Protein AF-A0A9X8GSV7-F1 (afdb_monomer)

Mean predicted aligned error: 12.45 Å

Secondary structure (DSSP, 8-state):
---PPP-------------------B---SEEEETTEEEEES-SSPEEPTTS-EEEEEEPPTT--TT-S--EEEEEEEESSPPPHHHHHHHHHHHHHHSTTS----EEEEETTEEEEEEEEEEETTTTEEEEEEEEEE--GGGTEEEEEEEEEEEE--S---GGGHHHHHHHHHHHHHHHHHHHHH------B-

pLDDT: mean 70.48, std 15.67, range [37.38, 90.94]

Sequence (194 aa):
MSSWRAAAFVLTVPLLVSAGHAASRFEPPPTLELAKVDYQLATPQPQKLEDGRLSWVYKIDEGNENGAWTTALTLFLRPGPASDANAELKAVSARFKGERGRKQHFAGRAAQGHAYWYHLVDIRRNEQFAQAFAHKSFHEPACGGVLTYQFSVLYPMKWTPKEQQVAGLLDAVTMENERALAALERDRWQPDCR

Foldseek 3Di:
DDDDDDDDPPPPDPPPPPPPPPQFAFQDDQWDDFPNAIWGWPDRAFDQDPLRKTKTKTAHPPPRCVVPQAGIKMKIWDADAFDWQVVVCVVVVVVVVPPPDDPWPKDWDDDPRKIWIKIWDDDPLVVQWTWIKIWIWDRDVLNNGIMITIGIGTHRNPDRDDPVCVVVVVVVVVVVSVVVRVRVVVDPDDTDID

Radius of gyration: 24.12 Å; Cα contacts (8 Å, |Δi|>4): 328; chains: 1; bounding box: 85×32×87 Å

Structure (mmCIF, N/CA/C/O backbone):
data_AF-A0A9X8GSV7-F1
#
_entry.id   AF-A0A9X8GSV7-F1
#
loop_
_atom_site.group_PDB
_atom_site.id
_atom_site.type_symbol
_atom_site.label_atom_id
_atom_site.label_alt_id
_atom_site.label_comp_id
_atom_site.label_asym_id
_atom_site.label_entity_id
_atom_site.label_seq_id
_atom_site.pdbx_PDB_ins_code
_atom_site.Cartn_x
_atom_site.Cartn_y
_atom_site.Cartn_z
_atom_site.occupancy
_atom_site.B_iso_or_equiv
_atom_site.auth_seq_id
_atom_site.auth_comp_id
_atom_site.auth_asym_id
_atom_site.auth_atom_id
_atom_site.pdbx_PDB_model_num
ATOM 1 N N . MET A 1 1 ? 61.690 -1.353 -57.619 1.00 40.22 1 MET A N 1
ATOM 2 C CA . MET A 1 1 ? 61.898 -1.455 -56.153 1.00 40.22 1 MET A CA 1
ATOM 3 C C . MET A 1 1 ? 61.546 -0.095 -55.558 1.00 40.22 1 MET A C 1
ATOM 5 O O . MET A 1 1 ? 62.059 0.874 -56.080 1.00 40.22 1 MET A O 1
ATOM 9 N N . SER A 1 2 ? 60.704 0.138 -54.557 1.00 41.50 2 SER A N 1
ATOM 10 C CA . SER A 1 2 ? 59.628 -0.589 -53.880 1.00 41.50 2 SER A CA 1
ATOM 11 C C . SER A 1 2 ? 58.735 0.520 -53.297 1.00 41.50 2 SER A C 1
ATOM 13 O O . SER A 1 2 ? 59.222 1.363 -52.549 1.00 41.50 2 SER A O 1
ATOM 15 N N . SER A 1 3 ? 57.465 0.572 -53.687 1.00 41.47 3 SER A N 1
ATOM 16 C CA . SER A 1 3 ? 56.477 1.540 -53.204 1.00 41.47 3 SER A CA 1
ATOM 17 C C . SER A 1 3 ? 55.928 1.095 -51.847 1.00 41.47 3 SER A C 1
ATOM 19 O O . SER A 1 3 ? 55.258 0.065 -51.766 1.00 41.47 3 SER A O 1
ATOM 21 N N . TRP A 1 4 ? 56.196 1.857 -50.788 1.00 43.78 4 TRP A N 1
ATOM 22 C CA . TRP A 1 4 ? 55.616 1.624 -49.465 1.00 43.78 4 TRP A CA 1
ATOM 23 C C . TRP A 1 4 ? 54.146 2.061 -49.458 1.00 43.78 4 TRP A C 1
ATOM 25 O O . TRP A 1 4 ? 53.834 3.228 -49.684 1.00 43.78 4 TRP A O 1
ATOM 35 N N . ARG A 1 5 ? 53.233 1.112 -49.226 1.00 51.03 5 ARG A N 1
ATOM 36 C CA . ARG A 1 5 ? 51.806 1.379 -49.011 1.00 51.03 5 ARG A CA 1
ATOM 37 C C . ARG A 1 5 ? 51.543 1.563 -47.519 1.00 51.03 5 ARG A C 1
ATOM 39 O O . ARG A 1 5 ? 51.868 0.688 -46.723 1.00 51.03 5 ARG A O 1
ATOM 46 N N . ALA A 1 6 ? 50.928 2.689 -47.173 1.00 49.66 6 ALA A N 1
ATOM 47 C CA . ALA A 1 6 ? 50.361 2.946 -45.858 1.00 49.66 6 ALA A CA 1
ATOM 48 C C . ALA A 1 6 ? 49.159 2.018 -45.617 1.00 49.66 6 ALA A C 1
ATOM 50 O O . ALA A 1 6 ? 48.224 1.985 -46.417 1.00 49.66 6 ALA A O 1
ATOM 51 N N . ALA A 1 7 ? 49.185 1.266 -44.518 1.00 50.34 7 ALA A N 1
ATOM 52 C CA . ALA A 1 7 ? 48.030 0.524 -44.033 1.00 50.34 7 ALA A CA 1
ATOM 53 C C . ALA A 1 7 ? 47.178 1.461 -43.165 1.00 50.34 7 ALA A C 1
ATOM 55 O O . ALA A 1 7 ? 47.553 1.799 -42.044 1.00 50.34 7 ALA A O 1
ATOM 56 N N . ALA A 1 8 ? 46.042 1.907 -43.701 1.00 50.38 8 ALA A N 1
ATOM 57 C CA . ALA A 1 8 ? 45.014 2.582 -42.924 1.00 50.38 8 ALA A CA 1
ATOM 58 C C . ALA A 1 8 ? 44.269 1.532 -42.087 1.00 50.38 8 ALA A C 1
ATOM 60 O O . ALA A 1 8 ? 43.498 0.733 -42.617 1.00 50.38 8 ALA A O 1
ATOM 61 N N . PHE A 1 9 ? 44.520 1.519 -40.780 1.00 46.84 9 PHE A N 1
ATOM 62 C CA . PHE A 1 9 ? 43.704 0.774 -39.827 1.00 46.84 9 PHE A CA 1
ATOM 63 C C . PHE A 1 9 ? 42.371 1.505 -39.656 1.00 46.84 9 PHE A C 1
ATOM 65 O O . PHE A 1 9 ? 42.291 2.531 -38.983 1.00 46.84 9 PHE A O 1
ATOM 72 N N . VAL A 1 10 ? 41.316 0.982 -40.279 1.00 50.91 10 VAL A N 1
ATOM 73 C CA . VAL A 1 10 ? 39.943 1.403 -39.992 1.00 50.91 10 VAL A CA 1
ATOM 74 C C . VAL A 1 10 ? 39.538 0.748 -38.674 1.00 50.91 10 VAL A C 1
ATOM 76 O O . VAL A 1 10 ? 39.162 -0.421 -38.631 1.00 50.91 10 VAL A O 1
ATOM 79 N N . LEU A 1 11 ? 39.659 1.503 -37.582 1.00 47.56 11 LEU A N 1
ATOM 80 C CA . LEU A 1 11 ? 39.046 1.181 -36.296 1.00 47.56 11 LEU A CA 1
ATOM 81 C C . LEU A 1 11 ? 37.526 1.289 -36.453 1.00 47.56 11 LEU A C 1
ATOM 83 O O . LEU A 1 11 ? 36.941 2.363 -36.330 1.00 47.56 11 LEU A O 1
ATOM 87 N N . THR A 1 12 ? 36.875 0.167 -36.746 1.00 49.91 12 THR A N 1
ATOM 88 C CA . THR A 1 12 ? 35.428 0.031 -36.591 1.00 49.91 12 THR A CA 1
ATOM 89 C C . THR A 1 12 ? 35.115 0.049 -35.100 1.00 49.91 12 THR A C 1
ATOM 91 O O . THR A 1 12 ? 35.217 -0.971 -34.421 1.00 49.91 12 THR A O 1
ATOM 94 N N . VAL A 1 13 ? 34.781 1.228 -34.577 1.00 48.78 13 VAL A N 1
ATOM 95 C CA . VAL A 1 13 ? 34.191 1.377 -33.246 1.00 48.78 13 VAL A CA 1
ATOM 96 C C . VAL A 1 13 ? 32.827 0.684 -33.288 1.00 48.78 13 VAL A C 1
ATOM 98 O O . VAL A 1 13 ? 31.977 1.107 -34.077 1.00 48.78 13 VAL A O 1
ATOM 101 N N . PRO A 1 14 ? 32.583 -0.380 -32.501 1.00 46.41 14 PRO A N 1
ATOM 102 C CA . PRO A 1 14 ? 31.238 -0.902 -32.371 1.00 46.41 14 PRO A CA 1
ATOM 103 C C . PRO A 1 14 ? 30.412 0.194 -31.702 1.00 46.41 14 PRO A C 1
ATOM 105 O O . PRO A 1 14 ? 30.655 0.564 -30.553 1.00 46.41 14 PRO A O 1
ATOM 108 N N . LEU A 1 15 ? 29.464 0.753 -32.453 1.00 42.94 15 LEU A N 1
ATOM 109 C CA . LEU A 1 15 ? 28.377 1.538 -31.893 1.00 42.94 15 LEU A CA 1
ATOM 110 C C . LEU A 1 15 ? 27.680 0.630 -30.882 1.00 42.94 15 LEU A C 1
ATOM 112 O O . LEU A 1 15 ? 26.941 -0.280 -31.254 1.00 42.94 15 LEU A O 1
ATOM 116 N N . LEU A 1 16 ? 27.973 0.854 -29.601 1.00 45.03 16 LEU A N 1
ATOM 117 C CA . LEU A 1 16 ? 27.128 0.428 -28.500 1.00 45.03 16 LEU A CA 1
ATOM 118 C C . LEU A 1 16 ? 25.752 1.014 -28.800 1.00 45.03 16 LEU A C 1
ATOM 120 O O . LEU A 1 16 ? 25.503 2.199 -28.591 1.00 45.03 16 LEU A O 1
ATOM 124 N N . VAL A 1 17 ? 24.889 0.183 -29.383 1.00 42.75 17 VAL A N 1
ATOM 125 C CA . VAL A 1 17 ? 23.460 0.433 -29.452 1.00 42.75 17 VAL A CA 1
ATOM 126 C C . VAL A 1 17 ? 23.042 0.608 -28.005 1.00 42.75 17 VAL A C 1
ATOM 128 O O . VAL A 1 17 ? 22.976 -0.359 -27.247 1.00 42.75 17 VAL A O 1
ATOM 131 N N . SER A 1 18 ? 22.837 1.862 -27.606 1.00 41.84 18 SER A N 1
ATOM 132 C CA . SER A 1 18 ? 22.079 2.197 -26.416 1.00 41.84 18 SER A CA 1
ATOM 133 C C . SER A 1 18 ? 20.738 1.504 -26.579 1.00 41.84 18 SER A C 1
ATOM 135 O O . SER A 1 18 ? 19.855 1.999 -27.278 1.00 41.84 18 SER A O 1
ATOM 137 N N . ALA A 1 19 ? 20.611 0.320 -25.982 1.00 41.91 19 ALA A N 1
ATOM 138 C CA . ALA A 1 19 ? 19.328 -0.261 -25.667 1.00 41.91 19 ALA A CA 1
ATOM 139 C C . ALA A 1 19 ? 18.659 0.764 -24.754 1.00 41.91 19 ALA A C 1
ATOM 141 O O . ALA A 1 19 ? 18.924 0.826 -23.550 1.00 41.91 19 ALA A O 1
ATOM 142 N N . GLY A 1 20 ? 17.887 1.660 -25.371 1.00 37.38 20 GLY A N 1
ATOM 143 C CA . GLY A 1 20 ? 16.978 2.529 -24.663 1.00 37.38 20 GLY A CA 1
ATOM 144 C C . GLY A 1 20 ? 16.175 1.610 -23.767 1.00 37.38 20 GLY A C 1
ATOM 145 O O . GLY A 1 20 ? 15.484 0.721 -24.260 1.00 37.38 20 GLY A O 1
ATOM 146 N N . HIS A 1 21 ? 16.347 1.767 -22.457 1.00 42.88 21 HIS A N 1
ATOM 147 C CA . HIS A 1 21 ? 15.411 1.201 -21.509 1.00 42.88 21 HIS A CA 1
ATOM 148 C C . HIS A 1 21 ? 14.072 1.807 -21.908 1.00 42.88 21 HIS A C 1
ATOM 150 O O . HIS A 1 21 ? 13.842 2.993 -21.665 1.00 42.88 21 HIS A O 1
ATOM 156 N N . ALA A 1 22 ? 13.239 1.037 -22.613 1.00 43.31 22 ALA A N 1
ATOM 157 C CA . ALA A 1 22 ? 11.829 1.346 -22.719 1.00 43.31 22 ALA A CA 1
ATOM 158 C C . ALA A 1 22 ? 11.384 1.532 -21.271 1.00 43.31 22 ALA A C 1
ATOM 160 O O . ALA A 1 22 ? 11.499 0.608 -20.465 1.00 43.31 22 ALA A O 1
ATOM 161 N N . ALA A 1 23 ? 11.091 2.777 -20.901 1.00 51.94 23 ALA A N 1
ATOM 162 C CA . ALA A 1 23 ? 10.795 3.108 -19.525 1.00 51.94 23 ALA A CA 1
ATOM 163 C C . ALA A 1 23 ? 9.543 2.319 -19.147 1.00 51.94 23 ALA A C 1
ATOM 165 O O . ALA A 1 23 ? 8.466 2.642 -19.642 1.00 51.94 23 ALA A O 1
ATOM 166 N N . SER A 1 24 ? 9.728 1.280 -18.325 1.00 58.28 24 SER A N 1
ATOM 167 C CA . SER A 1 24 ? 8.673 0.555 -17.624 1.00 58.28 24 SER A CA 1
ATOM 168 C C . SER A 1 24 ? 7.617 1.552 -17.151 1.00 58.28 24 SER A C 1
ATOM 170 O O . SER A 1 24 ? 7.928 2.325 -16.240 1.00 58.28 24 SER A O 1
ATOM 172 N N . ARG A 1 25 ? 6.443 1.654 -17.788 1.00 72.06 25 ARG A N 1
ATOM 173 C CA . ARG A 1 25 ? 5.409 2.605 -17.385 1.00 72.06 25 ARG A CA 1
ATOM 174 C C . ARG A 1 25 ? 4.274 1.823 -16.753 1.00 72.06 25 ARG A C 1
ATOM 176 O O . ARG A 1 25 ? 3.382 1.332 -17.429 1.00 72.06 25 ARG A O 1
ATOM 183 N N . PHE A 1 26 ? 4.320 1.713 -15.430 1.00 80.62 26 PHE A N 1
ATOM 184 C CA . PHE A 1 26 ? 3.150 1.285 -14.678 1.00 80.62 26 PHE A CA 1
ATOM 185 C C . PHE A 1 26 ? 2.002 2.275 -14.921 1.00 80.62 26 PHE A C 1
ATOM 187 O O . PHE A 1 26 ? 2.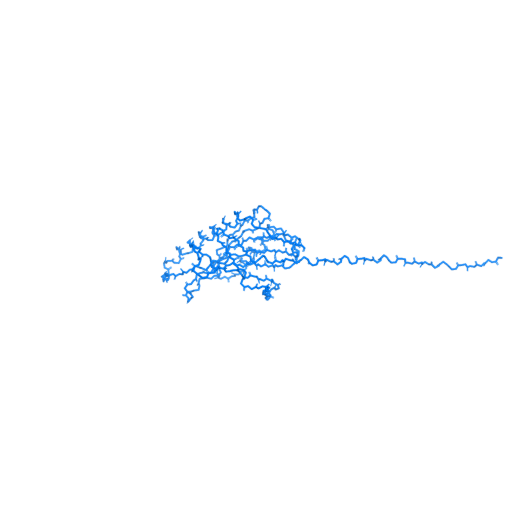157 3.480 -14.686 1.00 80.62 26 PHE A O 1
ATOM 194 N N . GLU A 1 27 ? 0.861 1.758 -15.368 1.00 82.56 27 GLU A N 1
ATOM 195 C CA . GLU A 1 27 ? -0.388 2.504 -15.487 1.00 82.56 27 GLU A CA 1
ATOM 196 C C . GLU A 1 27 ? -1.373 2.009 -14.413 1.00 82.56 27 GLU A C 1
ATOM 198 O O . GLU A 1 27 ? -1.638 0.808 -14.328 1.00 82.56 27 GLU A O 1
ATOM 203 N N . PRO A 1 28 ? -1.909 2.900 -13.557 1.00 84.31 28 PRO A N 1
ATOM 204 C CA . PRO A 1 28 ? -2.882 2.506 -12.545 1.00 84.31 28 PRO A CA 1
ATOM 205 C C . PRO A 1 28 ? -4.188 2.036 -13.211 1.00 84.31 28 PRO A C 1
ATOM 207 O O . PRO A 1 28 ? -4.689 2.720 -14.109 1.00 84.31 28 PRO A O 1
ATOM 210 N N . PRO A 1 29 ? -4.794 0.920 -12.772 1.00 87.56 29 PRO A N 1
ATOM 211 C CA . PRO A 1 29 ? -6.131 0.566 -13.231 1.00 87.56 29 PRO A CA 1
ATOM 212 C C . PRO A 1 29 ? -7.159 1.620 -12.771 1.00 87.56 29 PRO A C 1
ATOM 214 O O . PRO A 1 29 ? -6.954 2.295 -11.764 1.00 87.56 29 PRO A O 1
ATOM 217 N N . PRO A 1 30 ? -8.300 1.775 -13.465 1.00 89.12 30 PRO A N 1
ATOM 218 C CA . PRO A 1 30 ? -9.333 2.736 -13.065 1.00 89.12 30 PRO A CA 1
ATOM 219 C C . PRO A 1 30 ? -10.032 2.348 -11.754 1.00 89.12 30 PRO A C 1
ATOM 221 O O . PRO A 1 30 ? -10.607 3.202 -11.079 1.00 89.12 30 PRO A O 1
ATOM 224 N N . THR A 1 31 ? -9.992 1.063 -11.401 1.00 88.75 31 THR A N 1
ATOM 225 C CA . THR A 1 31 ? -10.607 0.506 -10.196 1.00 88.75 31 THR A CA 1
ATOM 226 C C . THR A 1 31 ? -9.697 -0.533 -9.554 1.00 88.75 31 THR A C 1
ATOM 228 O O . THR A 1 31 ? -8.868 -1.152 -10.226 1.00 88.75 31 THR A O 1
ATOM 231 N N . LEU A 1 32 ? -9.856 -0.716 -8.247 1.00 85.88 32 LEU A N 1
ATOM 232 C CA . LEU A 1 32 ? -9.230 -1.777 -7.468 1.00 85.88 32 LEU A CA 1
ATOM 233 C C . LEU A 1 32 ? -10.280 -2.418 -6.569 1.00 85.88 32 LEU A C 1
ATOM 235 O O . LEU A 1 32 ? -11.020 -1.704 -5.900 1.00 85.88 32 LEU A O 1
ATOM 239 N N . GLU A 1 33 ? -10.300 -3.74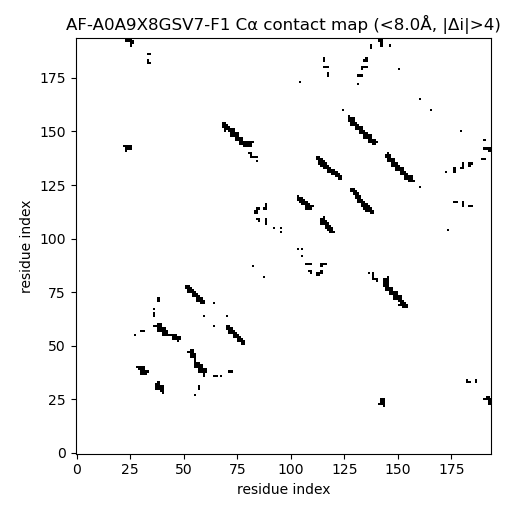5 -6.501 1.00 83.38 33 GLU A N 1
ATOM 240 C CA . GLU A 1 33 ? -11.125 -4.471 -5.536 1.00 83.38 33 GLU A CA 1
ATOM 241 C C . GLU A 1 33 ? -10.259 -4.865 -4.330 1.00 83.38 33 GLU A C 1
ATOM 243 O O . GLU A 1 33 ? -9.179 -5.437 -4.488 1.00 83.38 33 GLU A O 1
ATOM 248 N N . LEU A 1 34 ? -10.734 -4.606 -3.111 1.00 76.44 34 LEU A N 1
ATOM 249 C CA . LEU A 1 34 ? -10.207 -5.242 -1.905 1.00 76.44 34 LEU A CA 1
ATOM 250 C C . LEU A 1 34 ? -11.359 -5.734 -1.043 1.00 76.44 34 LEU A C 1
ATOM 252 O O . LEU A 1 34 ? -12.251 -4.972 -0.685 1.00 76.44 34 LEU A O 1
ATOM 256 N N . ALA A 1 35 ? -11.280 -6.997 -0.618 1.00 73.56 35 ALA A N 1
ATOM 257 C CA . ALA A 1 35 ? -12.244 -7.589 0.305 1.00 73.56 35 ALA A CA 1
ATOM 258 C C . ALA A 1 35 ? -13.702 -7.435 -0.179 1.00 73.56 35 ALA A C 1
ATOM 260 O O . ALA A 1 35 ? -14.601 -7.255 0.641 1.00 73.56 35 ALA A O 1
ATOM 261 N N . LYS A 1 36 ? -13.921 -7.568 -1.499 1.00 78.19 36 LYS A N 1
ATOM 262 C CA . LYS A 1 36 ? -15.215 -7.400 -2.186 1.00 78.19 36 LYS A CA 1
ATOM 263 C C . LYS A 1 36 ? -15.769 -5.970 -2.177 1.00 78.19 36 LYS A C 1
ATOM 265 O O . LYS A 1 36 ? -16.979 -5.783 -2.281 1.00 78.19 36 LYS A O 1
ATOM 270 N N . VAL A 1 37 ? -14.898 -4.980 -2.007 1.00 78.56 37 VAL A N 1
ATOM 271 C CA . VAL A 1 37 ? -15.230 -3.557 -2.099 1.00 78.56 37 VAL A CA 1
ATOM 272 C C . VAL A 1 37 ? -14.433 -2.954 -3.245 1.00 78.56 37 VAL A C 1
ATOM 274 O O . VAL A 1 37 ? -13.209 -3.094 -3.272 1.00 78.56 37 VAL A O 1
ATOM 277 N N . ASP A 1 38 ? -15.129 -2.274 -4.152 1.00 85.06 38 ASP A N 1
ATOM 278 C CA . ASP A 1 38 ? -14.529 -1.595 -5.296 1.00 85.06 38 ASP A CA 1
ATOM 279 C C . ASP A 1 38 ? -14.163 -0.152 -4.942 1.00 85.06 38 ASP A C 1
ATOM 281 O O . ASP A 1 38 ? -14.980 0.621 -4.437 1.00 85.06 38 ASP A O 1
ATOM 285 N N . TYR A 1 39 ? -12.925 0.219 -5.242 1.00 84.31 39 TYR A N 1
ATOM 286 C CA . TYR A 1 39 ? -12.387 1.558 -5.062 1.00 84.31 39 TYR A CA 1
ATOM 287 C C . TYR A 1 39 ? -12.089 2.162 -6.429 1.00 84.31 39 TYR A C 1
ATOM 289 O O . TYR A 1 39 ? -11.447 1.533 -7.271 1.00 84.31 39 TYR A O 1
ATOM 297 N N . GLN A 1 40 ? -12.513 3.403 -6.639 1.00 89.06 40 GLN A N 1
ATOM 298 C CA . GLN A 1 40 ? -12.320 4.137 -7.884 1.00 89.06 40 GLN A CA 1
ATOM 299 C C . GLN A 1 40 ? -11.123 5.073 -7.781 1.00 89.06 40 GLN A C 1
ATOM 301 O O . GLN A 1 40 ? -10.910 5.715 -6.749 1.00 89.06 40 GLN A O 1
ATOM 306 N N . LEU A 1 41 ? -10.345 5.169 -8.858 1.00 89.19 41 LEU A N 1
ATOM 307 C CA . LEU A 1 41 ? -9.204 6.073 -8.936 1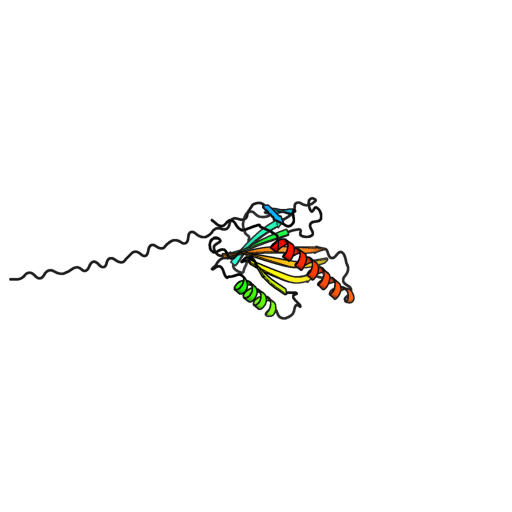.00 89.19 41 LEU A CA 1
ATOM 308 C C . LEU A 1 41 ? -9.672 7.533 -8.814 1.00 89.19 41 LEU A C 1
ATOM 310 O O . LEU A 1 41 ? -10.357 8.056 -9.689 1.00 89.19 41 LEU A O 1
ATOM 314 N N . ALA A 1 42 ? -9.261 8.214 -7.745 1.00 83.56 42 ALA A N 1
ATOM 315 C CA . ALA A 1 42 ? -9.672 9.587 -7.462 1.00 83.56 42 ALA A CA 1
ATOM 316 C C . ALA A 1 42 ? -8.916 10.622 -8.312 1.00 83.56 42 ALA A C 1
ATOM 318 O O . ALA A 1 42 ? -9.426 11.714 -8.556 1.00 83.56 42 ALA A O 1
ATOM 319 N N . THR A 1 43 ? -7.690 10.304 -8.745 1.00 72.50 43 THR A N 1
ATOM 320 C CA . THR A 1 43 ? -6.851 11.207 -9.548 1.00 72.50 43 THR A CA 1
ATOM 321 C C . THR A 1 43 ? -6.196 10.467 -10.718 1.00 72.50 43 THR A C 1
ATOM 323 O O . THR A 1 43 ? -5.441 9.523 -10.479 1.00 72.50 43 THR A O 1
ATOM 326 N N . PRO A 1 44 ? -6.396 10.908 -11.974 1.00 74.44 44 PRO A N 1
ATOM 327 C CA . PRO A 1 44 ? -5.865 10.212 -13.151 1.00 74.44 44 PRO A CA 1
ATOM 328 C C . PRO A 1 44 ? -4.343 10.343 -13.306 1.00 74.44 44 PRO A C 1
ATOM 330 O O . PRO A 1 44 ? -3.712 9.508 -13.947 1.00 74.44 44 PRO A O 1
ATOM 333 N N . GLN A 1 45 ? -3.735 11.383 -12.727 1.00 84.06 45 GLN A N 1
ATOM 334 C CA . GLN A 1 45 ? -2.284 11.577 -12.737 1.00 84.06 45 GLN A CA 1
ATOM 335 C C . GLN A 1 45 ? -1.688 11.247 -11.364 1.00 84.06 45 GLN A C 1
ATOM 337 O O . GLN A 1 45 ? -2.311 11.571 -10.349 1.00 84.06 45 GLN A O 1
ATOM 342 N N . PRO A 1 46 ? -0.486 10.643 -11.307 1.00 86.75 46 PRO A N 1
ATOM 343 C CA . PRO A 1 46 ? 0.196 10.435 -10.040 1.00 86.75 46 PRO A CA 1
ATOM 344 C C . PRO A 1 46 ? 0.579 11.763 -9.398 1.00 86.75 46 PRO A C 1
ATOM 346 O O . PRO A 1 46 ? 1.120 12.655 -10.054 1.00 86.75 46 PRO A O 1
ATOM 349 N N . GLN A 1 47 ? 0.429 11.844 -8.082 1.00 86.06 47 GLN A N 1
ATOM 350 C CA . GLN A 1 47 ? 1.131 12.846 -7.296 1.00 86.06 47 GLN A CA 1
ATOM 351 C C . GLN A 1 47 ? 2.591 12.410 -7.129 1.00 86.06 47 GLN A C 1
ATOM 353 O O . GLN A 1 47 ? 2.870 11.282 -6.727 1.00 86.06 47 GLN A O 1
ATOM 358 N N . LYS A 1 48 ? 3.535 13.306 -7.425 1.00 87.38 48 LYS A N 1
ATOM 359 C CA . LYS A 1 48 ? 4.955 13.087 -7.138 1.00 87.38 48 LYS A CA 1
ATOM 360 C C . LYS A 1 48 ? 5.269 13.569 -5.723 1.00 87.38 48 LYS A C 1
ATOM 362 O O . LYS A 1 48 ? 5.005 14.724 -5.397 1.00 87.38 48 LYS A O 1
ATOM 367 N N . LEU A 1 49 ? 5.823 12.690 -4.898 1.00 84.00 49 LEU A N 1
ATOM 368 C CA . LEU A 1 49 ? 6.246 12.998 -3.533 1.00 84.00 49 LEU A CA 1
ATOM 369 C C . LEU A 1 49 ? 7.671 13.564 -3.510 1.00 84.00 49 LEU A C 1
ATOM 371 O O . LEU A 1 49 ? 8.435 13.409 -4.466 1.00 84.00 49 LEU A O 1
ATOM 375 N N . GLU A 1 50 ? 8.046 14.183 -2.390 1.00 80.81 50 GLU A N 1
ATOM 376 C CA . GLU A 1 50 ? 9.384 14.759 -2.180 1.00 80.81 50 GLU A CA 1
ATOM 377 C C . GLU A 1 50 ? 10.507 13.717 -2.291 1.00 80.81 50 GLU A C 1
ATOM 379 O O . GLU A 1 50 ? 11.590 14.018 -2.785 1.00 80.81 50 GLU A O 1
ATOM 384 N N . ASP A 1 51 ? 10.229 12.470 -1.903 1.00 78.38 51 ASP A N 1
ATOM 385 C CA . ASP A 1 51 ? 11.163 11.344 -2.005 1.00 78.38 51 ASP A CA 1
ATOM 386 C C . ASP A 1 51 ? 11.213 10.704 -3.407 1.00 78.38 51 ASP A C 1
ATOM 388 O O . ASP A 1 51 ? 11.829 9.656 -3.599 1.00 78.38 51 ASP A O 1
ATOM 392 N N . GLY A 1 52 ? 10.566 11.326 -4.397 1.00 82.62 52 GLY A N 1
ATOM 393 C CA . GLY A 1 52 ? 10.559 10.889 -5.790 1.00 82.62 52 GLY A CA 1
ATOM 394 C C . GLY A 1 52 ? 9.578 9.760 -6.106 1.00 82.62 52 GLY A C 1
ATOM 395 O O . GLY A 1 52 ? 9.461 9.393 -7.277 1.00 82.62 52 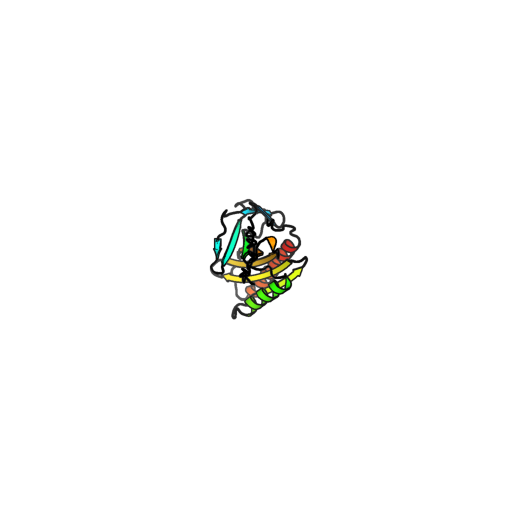GLY A O 1
ATOM 396 N N . ARG A 1 53 ? 8.850 9.229 -5.114 1.00 85.81 53 ARG A N 1
ATOM 397 C CA . ARG A 1 53 ? 7.777 8.256 -5.358 1.00 85.81 53 ARG A CA 1
ATOM 398 C C . ARG A 1 53 ? 6.599 8.897 -6.084 1.00 85.81 53 ARG A C 1
ATOM 400 O O . ARG A 1 53 ? 6.323 10.087 -5.932 1.00 85.81 53 ARG A O 1
ATOM 407 N N . LEU A 1 54 ? 5.884 8.078 -6.841 1.00 87.06 54 LEU A N 1
ATOM 408 C CA . LEU A 1 54 ? 4.587 8.421 -7.419 1.00 87.06 54 LEU A CA 1
ATOM 409 C C . LEU A 1 54 ? 3.481 7.816 -6.557 1.00 87.06 54 LEU A C 1
ATOM 411 O O . LEU A 1 54 ? 3.656 6.703 -6.063 1.00 87.06 54 LEU A O 1
ATOM 415 N N . SER A 1 55 ? 2.364 8.519 -6.382 1.00 86.12 55 SER A N 1
ATOM 416 C CA . SER A 1 55 ? 1.211 8.023 -5.629 1.00 86.12 55 SER A CA 1
ATOM 417 C C . SER A 1 55 ? -0.118 8.245 -6.345 1.00 86.12 55 SER A C 1
ATOM 419 O O . SER A 1 55 ? -0.363 9.332 -6.869 1.00 86.12 55 SER A O 1
ATOM 421 N N . TRP A 1 56 ? -0.998 7.245 -6.283 1.00 86.94 56 TRP A N 1
ATOM 422 C CA . TRP A 1 56 ? -2.376 7.283 -6.782 1.00 86.94 56 TRP A CA 1
ATOM 423 C C . TRP A 1 56 ? -3.343 6.927 -5.664 1.00 86.94 56 TRP A C 1
ATOM 425 O O . TRP A 1 56 ? -3.141 5.916 -4.997 1.00 86.94 56 TRP A O 1
ATOM 435 N N . VAL A 1 57 ? -4.389 7.728 -5.480 1.00 84.81 57 VAL A N 1
ATOM 436 C CA . VAL A 1 57 ? -5.401 7.515 -4.437 1.00 84.81 57 VAL A CA 1
ATOM 437 C C . VAL A 1 57 ? -6.668 6.945 -5.058 1.00 84.81 57 VAL A C 1
ATOM 439 O O . VAL A 1 57 ? -7.149 7.470 -6.059 1.00 84.81 57 VAL A O 1
ATOM 442 N N . TYR A 1 58 ? -7.231 5.920 -4.431 1.00 83.94 58 TYR A N 1
ATOM 443 C CA . TYR A 1 58 ? -8.520 5.328 -4.758 1.00 83.94 58 TYR A CA 1
ATOM 444 C C . TYR A 1 58 ? -9.478 5.517 -3.589 1.00 83.94 58 TYR A C 1
ATOM 446 O O . TYR A 1 58 ? -9.058 5.455 -2.433 1.00 83.94 58 TYR A O 1
ATOM 454 N N . LYS A 1 59 ? -10.757 5.747 -3.873 1.00 81.19 59 LYS A N 1
ATOM 455 C CA . LYS A 1 59 ? -11.801 5.977 -2.867 1.00 81.19 59 LYS A CA 1
ATOM 456 C C . LYS A 1 59 ? -13.047 5.163 -3.188 1.00 81.19 59 LYS A C 1
ATOM 458 O O . LYS A 1 59 ? -13.281 4.827 -4.344 1.00 81.19 59 LYS A O 1
ATOM 463 N N . ILE A 1 60 ? -13.828 4.865 -2.160 1.00 78.38 60 ILE A N 1
ATOM 464 C CA . ILE A 1 60 ? -15.197 4.366 -2.326 1.00 78.38 60 ILE A CA 1
ATOM 465 C C . ILE A 1 60 ? -16.106 5.582 -2.531 1.00 78.38 60 ILE A C 1
ATOM 467 O O . ILE A 1 60 ? -15.856 6.635 -1.937 1.00 78.38 60 ILE A O 1
ATOM 471 N N . ASP A 1 61 ? -17.142 5.443 -3.354 1.00 70.69 61 ASP A N 1
ATOM 472 C CA . ASP A 1 61 ? -18.196 6.453 -3.455 1.00 70.69 61 ASP A CA 1
ATOM 473 C C . ASP A 1 61 ? -18.916 6.611 -2.105 1.00 70.69 61 ASP A C 1
ATOM 475 O O . ASP A 1 61 ? -19.257 5.619 -1.453 1.00 70.69 61 ASP A O 1
ATOM 479 N N . GLU A 1 62 ? -19.162 7.856 -1.691 1.00 65.38 62 GLU A N 1
ATOM 480 C CA . GLU A 1 62 ? -19.890 8.147 -0.450 1.00 65.38 62 GLU A CA 1
ATOM 481 C C . GLU A 1 62 ? -21.277 7.479 -0.468 1.00 65.38 62 GLU A C 1
ATOM 483 O O . GLU A 1 62 ? -22.039 7.617 -1.428 1.00 65.38 62 GLU A O 1
ATOM 488 N N . GLY A 1 63 ? -21.613 6.745 0.596 1.00 61.78 63 GLY A N 1
ATOM 489 C CA . GLY A 1 63 ? -22.871 6.000 0.730 1.00 61.78 63 GLY A CA 1
ATOM 490 C C . GLY A 1 63 ? -22.839 4.555 0.215 1.00 61.78 63 GLY A C 1
ATOM 491 O O . GLY A 1 63 ? -23.779 3.805 0.483 1.00 61.78 63 GLY A O 1
ATOM 492 N N . ASN A 1 64 ? -21.769 4.140 -0.471 1.00 63.59 64 ASN A N 1
ATOM 493 C CA . ASN A 1 64 ? -21.554 2.758 -0.921 1.00 63.59 64 ASN A CA 1
ATOM 494 C C . ASN A 1 64 ? -20.548 2.004 -0.044 1.00 63.59 64 ASN A C 1
ATOM 496 O O . ASN A 1 64 ? -20.017 0.970 -0.453 1.00 63.59 64 ASN A O 1
ATOM 500 N N . GLU A 1 65 ? -20.279 2.485 1.174 1.00 62.84 65 GLU A N 1
ATOM 501 C CA . GLU A 1 65 ? -19.243 1.896 2.012 1.00 62.84 65 GLU A CA 1
ATOM 502 C C . GLU A 1 65 ? -19.561 0.434 2.353 1.00 62.84 65 GLU A C 1
ATOM 504 O O . GLU A 1 65 ? -18.631 -0.326 2.547 1.00 62.84 65 GLU A O 1
ATOM 509 N N . ASN A 1 66 ? -20.824 -0.023 2.370 1.00 62.28 66 ASN A N 1
ATOM 510 C CA . ASN A 1 66 ? -21.195 -1.445 2.547 1.00 62.28 66 ASN A CA 1
ATOM 511 C C . ASN A 1 66 ? -20.489 -2.152 3.733 1.00 62.28 66 ASN A C 1
ATOM 513 O O . ASN A 1 66 ? -20.221 -3.353 3.699 1.00 62.28 66 ASN A O 1
ATOM 517 N N . GLY A 1 67 ? -20.176 -1.413 4.804 1.00 56.72 67 GLY A N 1
ATOM 518 C CA . GLY A 1 67 ? -19.408 -1.930 5.946 1.00 56.72 67 GLY A CA 1
ATOM 519 C C . GLY A 1 67 ? -17.884 -1.927 5.756 1.00 56.72 67 GLY A C 1
ATOM 520 O O . GLY A 1 67 ? -17.164 -2.523 6.558 1.00 56.72 67 GLY A O 1
ATOM 521 N N . ALA A 1 68 ? -17.380 -1.250 4.725 1.00 57.50 68 ALA A N 1
ATOM 522 C CA . ALA A 1 68 ? -15.973 -0.976 4.506 1.00 57.50 68 ALA A CA 1
ATOM 523 C C . ALA A 1 68 ? -15.438 -0.113 5.644 1.00 57.50 68 ALA A C 1
ATOM 525 O O . ALA A 1 68 ? -15.903 0.983 5.947 1.00 57.50 68 ALA A O 1
ATOM 526 N N . TRP A 1 69 ? -14.417 -0.653 6.277 1.00 57.78 69 TRP A N 1
ATOM 527 C CA . TRP A 1 69 ? -13.671 -0.049 7.367 1.00 57.78 69 TRP A CA 1
ATOM 528 C C . TRP A 1 69 ? -12.504 0.810 6.850 1.00 57.78 69 TRP A C 1
ATOM 530 O O . TRP A 1 69 ? -11.858 1.514 7.618 1.00 57.78 69 TRP A O 1
ATOM 540 N N . THR A 1 70 ? -12.236 0.753 5.541 1.00 60.84 70 THR A N 1
ATOM 541 C CA . THR A 1 70 ? -11.214 1.523 4.828 1.00 60.84 70 THR A CA 1
ATOM 542 C C . THR A 1 70 ? -11.902 2.406 3.796 1.00 60.84 70 THR A C 1
ATOM 544 O O . THR A 1 70 ? -12.670 1.905 2.986 1.00 60.84 70 THR A O 1
ATOM 547 N N . THR A 1 71 ? -11.632 3.710 3.812 1.00 64.75 71 THR A N 1
ATOM 548 C CA . THR A 1 71 ? -12.274 4.673 2.897 1.00 64.75 71 THR A CA 1
ATOM 549 C C . THR A 1 71 ? -11.387 5.070 1.720 1.00 64.75 71 THR A C 1
ATOM 551 O O . THR A 1 71 ? -11.880 5.628 0.739 1.00 64.75 71 THR A O 1
ATOM 554 N N . ALA A 1 72 ? -10.083 4.780 1.792 1.00 73.19 72 ALA A N 1
ATOM 555 C CA . ALA A 1 72 ? -9.139 5.096 0.732 1.00 73.19 72 ALA A CA 1
ATOM 556 C C . ALA A 1 72 ? -7.985 4.092 0.643 1.00 73.19 72 ALA A C 1
ATOM 558 O O . ALA A 1 72 ? -7.452 3.640 1.660 1.00 73.19 72 ALA A O 1
ATOM 559 N N . LEU A 1 73 ? -7.568 3.804 -0.589 1.00 78.25 73 LEU A N 1
ATOM 560 C CA . LEU A 1 73 ? -6.381 3.016 -0.916 1.00 78.25 73 LEU A CA 1
ATOM 561 C C . LEU A 1 73 ? -5.373 3.890 -1.644 1.00 78.25 73 LEU A C 1
ATOM 563 O O . LEU A 1 73 ? -5.757 4.774 -2.405 1.00 78.25 73 LEU A O 1
ATOM 567 N N . THR A 1 74 ? -4.087 3.612 -1.471 1.00 82.88 74 THR A N 1
ATOM 568 C CA . THR A 1 74 ? -3.036 4.351 -2.164 1.00 82.88 74 THR A CA 1
ATOM 569 C C . THR A 1 74 ? -2.034 3.398 -2.802 1.00 82.88 74 THR A C 1
ATOM 571 O O . THR A 1 74 ? -1.383 2.604 -2.129 1.00 82.88 74 THR A O 1
ATOM 574 N N . LEU A 1 75 ? -1.843 3.503 -4.113 1.00 84.06 75 LEU A N 1
ATOM 575 C CA . LEU A 1 75 ? -0.715 2.864 -4.786 1.00 84.06 75 LEU A CA 1
ATOM 576 C C . LEU A 1 75 ? 0.482 3.802 -4.750 1.00 84.06 75 LEU A C 1
ATOM 578 O O . LEU A 1 75 ? 0.349 4.969 -5.107 1.00 84.06 75 LEU A O 1
ATOM 582 N N . PHE A 1 76 ? 1.647 3.288 -4.369 1.00 86.25 76 PHE A N 1
ATOM 583 C CA . PHE A 1 76 ? 2.923 3.979 -4.493 1.00 86.25 76 PHE A CA 1
ATOM 584 C C . PHE A 1 76 ? 3.817 3.249 -5.487 1.00 86.25 76 PHE A C 1
ATOM 586 O O . PHE A 1 76 ? 3.951 2.032 -5.424 1.00 86.25 76 PHE A O 1
ATOM 593 N N . LEU A 1 77 ? 4.509 3.987 -6.345 1.00 85.56 77 LEU A N 1
ATOM 594 C CA . LEU A 1 77 ? 5.613 3.462 -7.141 1.00 85.56 77 LEU A CA 1
ATOM 595 C C . LEU A 1 77 ? 6.902 4.138 -6.690 1.00 85.56 77 LEU A C 1
ATOM 597 O O . LEU A 1 77 ? 6.995 5.368 -6.704 1.00 85.56 77 LEU A O 1
ATOM 601 N N . ARG A 1 78 ? 7.898 3.339 -6.298 1.00 87.06 78 ARG A N 1
ATOM 602 C CA . ARG A 1 78 ? 9.277 3.788 -6.092 1.00 87.06 78 ARG A CA 1
ATOM 603 C C . ARG A 1 78 ? 10.093 3.412 -7.331 1.00 87.06 78 ARG A C 1
ATOM 605 O O . ARG A 1 78 ? 10.428 2.233 -7.473 1.00 87.06 78 ARG A O 1
ATOM 612 N N . PRO A 1 79 ? 10.418 4.378 -8.211 1.00 81.31 79 PRO A N 1
ATOM 613 C CA . PRO A 1 79 ? 11.237 4.106 -9.386 1.00 81.31 79 PRO A CA 1
ATOM 614 C C . PRO A 1 79 ? 12.627 3.610 -8.982 1.00 81.31 79 PRO A C 1
ATOM 616 O O . PRO A 1 79 ? 13.188 4.080 -7.988 1.00 81.31 79 PRO A O 1
ATOM 619 N N . GLY A 1 80 ? 13.195 2.690 -9.757 1.00 78.25 80 GLY A N 1
ATOM 620 C CA . GLY A 1 80 ? 14.540 2.164 -9.526 1.00 78.25 80 GLY A CA 1
ATOM 621 C C . GLY A 1 80 ? 14.627 0.645 -9.670 1.00 78.25 80 GLY A C 1
ATOM 622 O O . GLY A 1 80 ? 13.697 0.012 -10.161 1.00 78.25 80 GLY A O 1
ATOM 623 N N . PRO A 1 81 ? 15.748 0.028 -9.266 1.00 75.44 81 PRO A N 1
ATOM 624 C CA . PRO A 1 81 ? 15.872 -1.422 -9.314 1.00 75.44 81 PRO A CA 1
ATOM 625 C C . PRO A 1 81 ? 14.878 -2.083 -8.349 1.00 75.44 81 PRO A C 1
ATOM 627 O O . PRO A 1 81 ? 14.712 -1.635 -7.210 1.00 75.44 81 PRO A O 1
ATOM 630 N N . ALA A 1 82 ? 14.239 -3.166 -8.796 1.00 74.94 82 ALA A N 1
ATOM 631 C CA . ALA A 1 82 ? 13.430 -4.003 -7.922 1.00 74.94 82 ALA A CA 1
ATOM 632 C C . ALA A 1 82 ? 14.337 -4.666 -6.867 1.00 74.94 82 ALA A C 1
ATOM 634 O O . ALA A 1 82 ? 15.281 -5.380 -7.207 1.00 74.94 82 ALA A O 1
ATOM 635 N N . SER A 1 83 ? 14.076 -4.402 -5.585 1.00 80.75 83 SER A N 1
ATOM 636 C CA . SER A 1 83 ? 14.595 -5.208 -4.471 1.00 80.75 83 SER A CA 1
ATOM 637 C C . SER A 1 83 ? 13.802 -6.510 -4.381 1.00 80.75 83 SER A C 1
ATOM 639 O O . SER A 1 83 ? 12.672 -6.547 -4.852 1.00 80.75 83 SER A O 1
ATOM 641 N N . ASP A 1 84 ? 14.333 -7.567 -3.763 1.00 88.19 84 ASP A N 1
ATOM 642 C CA . ASP A 1 84 ? 13.492 -8.699 -3.357 1.00 88.19 84 ASP A CA 1
ATOM 643 C C . ASP A 1 84 ? 12.665 -8.364 -2.097 1.00 88.19 84 ASP A C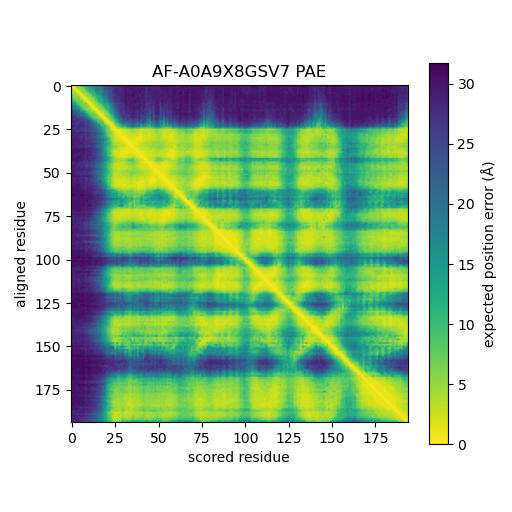 1
ATOM 645 O O . ASP A 1 84 ? 12.952 -7.406 -1.370 1.00 88.19 84 ASP A O 1
ATOM 649 N N . ALA A 1 85 ? 11.641 -9.174 -1.817 1.00 88.94 85 ALA A N 1
ATOM 650 C CA . ALA A 1 85 ? 10.734 -8.969 -0.687 1.00 88.94 85 ALA A CA 1
ATOM 651 C C . ALA A 1 85 ? 11.442 -8.919 0.683 1.00 88.94 85 ALA A C 1
ATOM 653 O O . ALA A 1 85 ? 11.103 -8.099 1.539 1.00 88.94 85 ALA A O 1
ATOM 654 N N . ASN A 1 86 ? 12.449 -9.763 0.917 1.00 90.44 86 ASN A N 1
ATOM 655 C CA . ASN A 1 86 ? 13.157 -9.784 2.200 1.00 90.44 86 ASN A CA 1
ATOM 656 C C . ASN A 1 86 ? 14.041 -8.544 2.368 1.00 90.44 86 ASN A C 1
ATOM 658 O O . ASN A 1 86 ? 14.100 -7.963 3.456 1.00 90.44 86 ASN A O 1
ATOM 662 N N . ALA A 1 87 ? 14.709 -8.122 1.294 1.00 88.94 87 ALA A N 1
ATOM 663 C CA . ALA A 1 87 ? 15.484 -6.891 1.261 1.00 88.94 87 ALA A CA 1
ATOM 664 C C . ALA A 1 87 ? 14.595 -5.666 1.526 1.00 88.94 87 ALA A C 1
ATOM 666 O O . ALA A 1 87 ? 14.986 -4.791 2.302 1.00 88.94 87 ALA A O 1
ATOM 667 N N . GLU A 1 88 ? 13.382 -5.638 0.967 1.00 88.00 88 GLU A N 1
ATOM 668 C CA . GLU A 1 88 ? 12.410 -4.575 1.224 1.00 88.00 88 GLU A CA 1
ATOM 669 C C . GLU A 1 88 ? 11.995 -4.518 2.692 1.00 88.00 88 GLU A C 1
ATOM 671 O O . GLU A 1 88 ? 12.123 -3.470 3.322 1.00 88.00 88 GLU A O 1
ATOM 676 N N . LEU A 1 89 ? 11.585 -5.645 3.281 1.00 88.88 89 LEU A N 1
ATOM 677 C CA . LEU A 1 89 ? 11.209 -5.689 4.699 1.00 88.88 89 LEU A CA 1
ATOM 678 C C . LEU A 1 89 ? 12.357 -5.272 5.608 1.00 88.88 89 LEU A C 1
ATOM 680 O O . LEU A 1 89 ? 12.136 -4.576 6.600 1.00 88.88 89 LEU A O 1
ATOM 684 N N . LYS A 1 90 ? 13.590 -5.666 5.277 1.00 88.75 90 LYS A N 1
ATOM 685 C CA . LYS A 1 90 ? 14.775 -5.253 6.028 1.00 88.75 90 LYS A CA 1
ATOM 686 C C . LYS A 1 90 ? 14.976 -3.739 5.956 1.00 88.75 90 LYS A C 1
ATOM 688 O O . LYS A 1 90 ? 15.208 -3.123 6.996 1.00 88.75 90 LYS A O 1
ATOM 693 N N . ALA A 1 91 ? 14.871 -3.144 4.769 1.00 86.12 91 ALA A N 1
ATOM 694 C CA . ALA A 1 91 ? 15.017 -1.702 4.574 1.00 86.12 91 ALA A CA 1
ATOM 695 C C . ALA A 1 91 ? 13.911 -0.914 5.295 1.00 86.12 91 ALA A C 1
ATOM 697 O O . ALA A 1 91 ? 14.195 0.033 6.032 1.00 86.12 91 ALA A O 1
ATOM 698 N N . VAL A 1 92 ? 12.659 -1.349 5.148 1.00 83.75 92 VAL A N 1
ATOM 699 C CA . VAL A 1 92 ? 11.490 -0.735 5.786 1.00 83.75 92 VAL A CA 1
ATOM 700 C C . VAL A 1 92 ? 11.565 -0.863 7.312 1.00 83.75 92 VAL A C 1
ATOM 702 O O . VAL A 1 92 ? 11.408 0.127 8.024 1.00 83.75 92 VAL A O 1
ATOM 705 N N . SER A 1 93 ? 11.892 -2.047 7.837 1.00 83.25 93 SER A N 1
ATOM 706 C CA . SER A 1 93 ? 12.071 -2.256 9.279 1.00 83.25 93 SER A CA 1
ATOM 707 C C . SER A 1 93 ? 13.191 -1.381 9.848 1.00 83.25 93 SER A C 1
ATOM 709 O O . SER A 1 93 ? 13.044 -0.818 10.932 1.00 83.25 93 SER A O 1
ATOM 711 N N . ALA A 1 94 ? 14.307 -1.234 9.125 1.00 83.00 94 ALA A N 1
ATOM 712 C CA . ALA A 1 94 ? 15.412 -0.376 9.544 1.00 83.00 94 ALA A CA 1
ATOM 713 C C . ALA A 1 94 ? 15.000 1.102 9.616 1.00 83.00 94 ALA A C 1
ATOM 715 O O . ALA A 1 94 ? 15.347 1.776 10.586 1.00 83.00 94 ALA A O 1
ATOM 716 N N . ARG A 1 95 ? 14.211 1.582 8.644 1.00 78.19 95 ARG A N 1
ATOM 717 C CA . ARG A 1 95 ? 13.646 2.939 8.656 1.00 78.19 95 ARG A CA 1
ATOM 718 C C . ARG A 1 95 ? 12.810 3.180 9.914 1.00 78.19 95 ARG A C 1
ATOM 720 O O . ARG A 1 95 ? 13.081 4.130 10.641 1.00 78.19 95 ARG A O 1
ATOM 727 N N . PHE A 1 96 ? 11.873 2.284 10.223 1.00 73.94 96 PHE A N 1
ATOM 728 C CA . PHE A 1 96 ? 11.000 2.441 11.392 1.00 73.94 96 PHE A CA 1
ATOM 729 C C . PHE A 1 96 ? 11.720 2.259 12.735 1.00 73.94 96 PHE A C 1
ATOM 731 O O . PHE A 1 96 ? 11.373 2.916 13.711 1.00 73.94 96 PHE A O 1
ATOM 738 N N . LYS A 1 97 ? 12.774 1.434 12.802 1.00 70.81 97 LYS A N 1
ATOM 739 C CA . LYS A 1 97 ? 13.643 1.343 13.992 1.00 70.81 97 LYS A CA 1
ATOM 740 C C . LYS A 1 97 ? 14.464 2.617 14.230 1.00 70.81 97 LYS A C 1
ATOM 742 O O . LYS A 1 97 ? 14.822 2.898 15.372 1.00 70.81 97 LYS A O 1
ATOM 747 N N . GLY A 1 98 ? 14.793 3.356 13.169 1.00 58.94 98 GLY A N 1
ATOM 748 C CA . GLY A 1 98 ? 15.574 4.594 13.231 1.00 58.94 98 GLY A CA 1
ATOM 749 C C . GLY A 1 98 ? 14.778 5.823 13.681 1.00 58.94 98 GLY A C 1
ATOM 750 O O . GLY A 1 98 ? 15.366 6.771 14.203 1.00 58.94 98 GLY A O 1
ATOM 751 N N . GLU A 1 99 ? 13.450 5.807 13.536 1.00 60.84 99 GLU A N 1
ATOM 752 C CA . GLU A 1 99 ? 12.546 6.885 13.952 1.00 60.84 99 GLU A CA 1
ATOM 753 C C . GLU A 1 99 ? 12.353 6.877 15.485 1.00 60.84 99 GLU A C 1
ATOM 755 O O . GLU A 1 99 ? 11.367 6.387 16.036 1.00 60.84 99 GLU A O 1
ATOM 760 N N . ARG A 1 100 ? 13.344 7.408 16.216 1.00 42.72 100 ARG A N 1
ATOM 761 C CA . ARG A 1 100 ? 13.303 7.561 17.681 1.00 42.72 100 ARG A CA 1
ATOM 762 C C . ARG A 1 100 ? 12.081 8.382 18.120 1.00 42.72 100 ARG A C 1
ATOM 764 O O . ARG A 1 100 ? 11.982 9.559 17.794 1.00 42.72 100 ARG A O 1
ATOM 771 N N . GLY A 1 101 ? 11.216 7.795 18.952 1.00 46.47 101 GLY A N 1
ATOM 772 C CA . GLY A 1 101 ? 10.265 8.545 19.790 1.00 46.47 101 GLY A CA 1
ATOM 773 C C . GLY A 1 101 ? 8.794 8.142 19.694 1.00 46.47 101 GLY A C 1
ATOM 774 O O . GLY A 1 101 ? 8.017 8.514 20.571 1.00 46.47 101 GLY A O 1
ATOM 775 N N . ARG A 1 102 ? 8.388 7.341 18.706 1.00 51.25 102 ARG A N 1
ATOM 776 C CA . ARG A 1 102 ? 7.025 6.794 18.637 1.00 51.25 102 ARG A CA 1
ATOM 777 C C . ARG A 1 102 ? 7.096 5.279 18.770 1.00 51.25 102 ARG A C 1
ATOM 779 O O . ARG A 1 102 ? 7.879 4.639 18.079 1.00 51.25 102 ARG A O 1
ATOM 786 N N . LYS A 1 103 ? 6.303 4.702 19.679 1.00 51.00 103 LYS A N 1
ATOM 787 C CA . LYS A 1 103 ? 6.063 3.252 19.746 1.00 51.00 103 LYS A CA 1
ATOM 788 C C . LYS A 1 103 ? 5.309 2.849 18.475 1.00 51.00 103 LYS A C 1
ATOM 790 O O . LYS A 1 103 ? 4.092 2.717 18.491 1.00 51.00 103 LYS A O 1
ATOM 795 N N . GLN A 1 104 ? 6.006 2.780 17.347 1.00 60.84 104 GLN A N 1
ATOM 796 C CA . GLN A 1 104 ? 5.404 2.370 16.092 1.00 60.84 104 GLN A CA 1
ATOM 797 C C . GLN A 1 104 ? 5.247 0.852 16.129 1.00 60.84 104 GLN A C 1
ATOM 799 O O . GLN A 1 104 ? 6.220 0.112 16.280 1.00 60.84 104 GLN A O 1
ATOM 804 N N . HIS A 1 105 ? 4.001 0.394 16.046 1.00 70.62 105 HIS A N 1
ATOM 805 C CA . HIS A 1 105 ? 3.671 -1.022 15.956 1.00 70.62 105 HIS A CA 1
ATOM 806 C C . HIS A 1 105 ? 3.981 -1.480 14.535 1.00 70.62 105 HIS A C 1
ATOM 808 O O . HIS A 1 105 ? 3.138 -1.335 13.658 1.00 70.62 105 HIS A O 1
ATOM 814 N N . PHE A 1 106 ? 5.206 -1.951 14.306 1.00 78.31 106 PHE A N 1
ATOM 815 C CA . PHE A 1 106 ? 5.629 -2.521 13.032 1.00 78.31 106 PHE A CA 1
ATOM 816 C C . PHE A 1 106 ? 5.640 -4.045 13.119 1.00 78.31 106 PHE A C 1
ATOM 818 O O . PHE A 1 106 ? 6.300 -4.611 13.993 1.00 78.31 106 PHE A O 1
ATOM 825 N N . ALA A 1 107 ? 4.995 -4.700 12.161 1.00 81.56 107 ALA A N 1
ATOM 826 C CA . ALA A 1 107 ? 5.243 -6.101 11.860 1.00 81.56 107 ALA A CA 1
ATOM 827 C C . ALA A 1 107 ? 5.247 -6.301 10.347 1.00 81.56 107 ALA A C 1
ATOM 829 O O . ALA A 1 107 ? 4.587 -5.569 9.608 1.00 81.56 107 ALA A O 1
ATOM 830 N N . GLY A 1 108 ? 6.002 -7.291 9.883 1.00 86.31 108 GLY A N 1
ATOM 831 C CA . GLY A 1 108 ? 6.053 -7.628 8.471 1.00 86.31 108 GLY A CA 1
ATOM 832 C C . GLY A 1 108 ? 6.584 -9.029 8.222 1.00 86.31 108 GLY A C 1
ATOM 833 O O . GLY A 1 108 ? 7.279 -9.605 9.061 1.00 86.31 108 GLY A O 1
ATOM 834 N N . ARG A 1 109 ? 6.226 -9.579 7.064 1.00 88.81 109 ARG A N 1
ATOM 835 C CA . ARG A 1 109 ? 6.586 -10.920 6.602 1.00 88.81 109 ARG A CA 1
ATOM 836 C C . ARG A 1 109 ? 6.652 -10.969 5.080 1.00 88.81 109 ARG A C 1
ATOM 838 O O . ARG A 1 109 ? 5.960 -10.219 4.397 1.00 88.81 109 ARG A O 1
ATOM 845 N N . ALA A 1 110 ? 7.502 -11.846 4.556 1.00 90.94 110 ALA A N 1
ATOM 846 C CA . ALA A 1 110 ? 7.591 -12.111 3.126 1.00 90.94 110 ALA A CA 1
ATOM 847 C C . ALA A 1 110 ? 6.835 -13.402 2.804 1.00 90.94 110 ALA A C 1
ATOM 849 O O . ALA A 1 110 ? 7.017 -14.413 3.484 1.00 90.94 110 ALA A O 1
ATOM 850 N N . ALA A 1 111 ? 6.001 -13.376 1.769 1.00 88.62 111 ALA A N 1
ATOM 851 C CA . ALA A 1 111 ? 5.262 -14.540 1.292 1.00 88.62 111 ALA A CA 1
ATOM 852 C C . ALA A 1 111 ? 4.950 -14.388 -0.202 1.00 88.62 111 ALA A C 1
ATOM 854 O O . ALA A 1 111 ? 4.732 -13.282 -0.681 1.00 88.62 111 ALA A O 1
ATOM 855 N N . GLN A 1 112 ? 4.918 -15.497 -0.948 1.00 85.94 112 GLN A N 1
ATOM 856 C CA . GLN A 1 112 ? 4.530 -15.506 -2.371 1.00 85.94 112 GLN A CA 1
ATOM 857 C C . GLN A 1 112 ? 5.318 -14.511 -3.258 1.00 85.94 112 GLN A C 1
ATOM 859 O O . GLN A 1 112 ? 4.774 -13.973 -4.210 1.00 85.94 112 GLN A O 1
ATOM 864 N N . GLY A 1 113 ? 6.587 -14.227 -2.937 1.00 84.81 113 GLY A N 1
ATOM 865 C CA . GLY A 1 113 ? 7.399 -13.246 -3.678 1.00 84.81 113 GLY A CA 1
ATOM 866 C C . GLY A 1 113 ? 7.110 -11.774 -3.348 1.00 84.81 113 GLY A C 1
ATOM 867 O O . GLY A 1 113 ? 7.763 -10.889 -3.895 1.00 84.81 113 GLY A O 1
ATOM 868 N N . HIS A 1 114 ? 6.195 -11.504 -2.417 1.00 88.25 114 HIS A N 1
ATOM 869 C CA . HIS A 1 114 ? 5.813 -10.170 -1.963 1.00 88.25 114 HIS A CA 1
ATOM 870 C C . HIS A 1 114 ? 6.277 -9.917 -0.529 1.00 88.25 114 HIS A C 1
ATOM 872 O O . HIS A 1 114 ? 6.438 -10.849 0.269 1.00 88.25 114 HIS A O 1
ATOM 878 N N . ALA A 1 115 ? 6.453 -8.645 -0.183 1.00 89.12 115 ALA A N 1
ATOM 879 C CA . ALA A 1 115 ? 6.590 -8.220 1.200 1.00 89.12 115 ALA A CA 1
ATOM 880 C C . ALA A 1 115 ? 5.283 -7.608 1.699 1.00 89.12 115 ALA A C 1
ATOM 882 O O . ALA A 1 115 ? 4.668 -6.778 1.032 1.00 89.12 115 ALA A O 1
ATOM 883 N N . TYR A 1 116 ? 4.888 -8.023 2.898 1.00 88.88 116 TYR A N 1
ATOM 884 C CA . TYR A 1 116 ? 3.702 -7.551 3.592 1.00 88.88 116 TYR A CA 1
ATOM 885 C C . TYR A 1 116 ? 4.128 -6.929 4.910 1.00 88.88 116 TYR A C 1
ATOM 887 O O . TYR A 1 116 ? 4.895 -7.534 5.659 1.00 88.88 116 TYR A O 1
ATOM 895 N N . TRP A 1 117 ? 3.649 -5.731 5.219 1.00 87.50 117 TRP A N 1
ATOM 896 C CA . TRP A 1 117 ? 3.882 -5.127 6.529 1.00 87.50 117 TRP A CA 1
ATOM 897 C C . TRP A 1 117 ? 2.756 -4.186 6.920 1.00 87.50 117 TRP A C 1
ATOM 899 O O . TRP A 1 117 ? 2.015 -3.703 6.069 1.00 87.50 117 TRP A O 1
ATOM 909 N N . TYR A 1 118 ? 2.651 -3.885 8.207 1.00 83.19 118 TYR A N 1
ATOM 910 C CA . TYR A 1 118 ? 1.853 -2.768 8.687 1.00 83.19 118 TYR A CA 1
ATOM 911 C C . TYR A 1 118 ? 2.656 -1.901 9.651 1.00 83.19 118 TYR A C 1
ATOM 913 O O . TYR A 1 118 ? 3.625 -2.358 10.263 1.00 83.19 118 TYR A O 1
ATOM 921 N N . HIS A 1 119 ? 2.254 -0.639 9.775 1.00 78.00 119 HIS A N 1
ATOM 922 C CA . HIS A 1 119 ? 2.784 0.267 10.785 1.00 78.00 119 HIS A CA 1
ATOM 923 C C . HIS A 1 119 ? 1.743 1.293 11.256 1.00 78.00 119 HIS A C 1
ATOM 925 O O . HIS A 1 119 ? 0.861 1.709 10.501 1.00 78.00 119 HIS A O 1
ATOM 931 N N . LEU A 1 120 ? 1.853 1.705 12.522 1.00 71.00 120 LEU A N 1
ATOM 932 C CA . LEU A 1 120 ? 1.049 2.775 13.120 1.00 71.00 120 LEU A CA 1
ATOM 933 C C . LEU A 1 120 ? 1.813 4.102 13.045 1.00 71.00 120 LEU A C 1
ATOM 935 O O . LEU A 1 120 ? 2.891 4.209 13.632 1.00 71.00 120 LEU A O 1
ATOM 939 N N . VAL A 1 121 ? 1.252 5.109 12.370 1.00 61.34 121 VAL A N 1
ATOM 940 C CA . VAL A 1 121 ? 1.956 6.382 12.117 1.00 61.34 121 VAL A CA 1
ATOM 941 C C . VAL A 1 121 ? 1.608 7.460 13.131 1.00 61.34 121 VAL A C 1
ATOM 943 O O . VAL A 1 121 ? 2.496 8.208 13.552 1.00 61.34 121 VAL A O 1
ATOM 946 N N . ASP A 1 122 ? 0.352 7.541 13.573 1.00 59.78 122 ASP A N 1
ATOM 947 C CA . ASP A 1 122 ? -0.035 8.528 14.580 1.00 59.78 122 ASP A CA 1
ATOM 948 C C . ASP A 1 122 ? -1.418 8.245 15.191 1.00 59.78 122 ASP A C 1
ATOM 950 O O . ASP A 1 122 ? -2.356 7.874 14.482 1.00 59.78 122 ASP A O 1
ATOM 954 N N . ILE A 1 123 ? -1.562 8.480 16.500 1.00 55.09 123 ILE A N 1
ATOM 955 C CA . ILE A 1 123 ? -2.870 8.662 17.149 1.00 55.09 123 ILE A CA 1
ATOM 956 C C . ILE A 1 123 ? -3.020 10.166 17.357 1.00 55.09 123 ILE A C 1
ATOM 958 O O . ILE A 1 123 ? -2.596 10.718 18.379 1.00 55.09 123 ILE A O 1
ATOM 962 N N . ARG A 1 124 ? -3.613 10.849 16.379 1.00 54.53 124 ARG A N 1
ATOM 963 C CA . ARG A 1 124 ? -3.841 12.291 16.462 1.00 54.53 124 ARG A CA 1
ATOM 964 C C . ARG A 1 124 ? -5.070 12.556 17.320 1.00 54.53 124 ARG A C 1
ATOM 966 O O . ARG A 1 124 ? -6.209 12.482 16.870 1.00 54.53 124 ARG A O 1
ATOM 973 N N . ARG A 1 125 ? -4.830 12.856 18.602 1.00 49.94 125 ARG A N 1
ATOM 974 C CA . ARG A 1 125 ? -5.885 13.093 19.610 1.00 49.94 125 ARG A CA 1
ATOM 975 C C . ARG A 1 125 ? -6.861 14.215 19.221 1.00 49.94 125 ARG A C 1
ATOM 977 O O . ARG A 1 125 ? -8.003 14.189 19.660 1.00 49.94 125 ARG A O 1
ATOM 984 N N . ASN A 1 126 ? -6.412 15.182 18.422 1.00 51.00 126 ASN A N 1
ATOM 985 C CA . ASN A 1 126 ? -7.198 16.311 17.917 1.00 51.0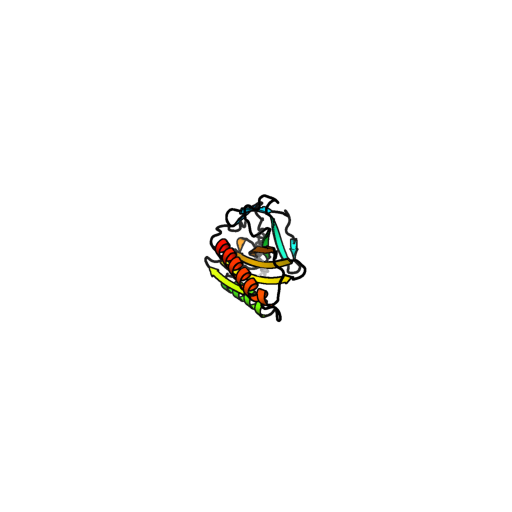0 126 ASN A CA 1
ATOM 986 C C . ASN A 1 126 ? -8.052 15.970 16.687 1.00 51.00 126 ASN A C 1
ATOM 988 O O . ASN A 1 126 ? -9.028 16.660 16.422 1.00 51.00 126 ASN A O 1
ATOM 992 N N . GLU A 1 127 ? -7.693 14.926 15.949 1.00 45.47 127 GLU A N 1
ATOM 993 C CA . GLU A 1 127 ? -8.320 14.582 14.674 1.00 45.47 127 GLU A CA 1
ATOM 994 C C . GLU A 1 127 ? -9.369 13.463 14.816 1.00 45.47 127 GLU A C 1
ATOM 996 O O . GLU A 1 127 ? -10.045 13.128 13.855 1.00 45.47 127 GLU A O 1
ATOM 1001 N N . GLN A 1 128 ? -9.572 12.921 16.028 1.00 48.88 128 GLN A N 1
ATOM 1002 C CA . GLN A 1 128 ? -10.510 11.816 16.301 1.00 48.88 128 GLN A CA 1
ATOM 1003 C C . GLN A 1 128 ? -10.307 10.606 15.372 1.00 48.88 128 GLN A C 1
ATOM 1005 O O . GLN A 1 128 ? -11.232 9.831 15.137 1.00 48.88 128 GLN A O 1
ATOM 1010 N N . PHE A 1 129 ? -9.090 10.402 14.869 1.00 49.47 129 PHE A N 1
ATOM 1011 C CA . PHE A 1 129 ? -8.738 9.200 14.131 1.00 49.47 129 PHE A CA 1
ATOM 1012 C C . PHE A 1 129 ? -7.326 8.722 14.458 1.00 49.47 129 PHE A C 1
ATOM 1014 O O . PHE A 1 129 ? -6.425 9.501 14.780 1.00 49.47 129 PHE A O 1
ATOM 1021 N N . ALA A 1 130 ? -7.147 7.406 14.386 1.00 53.78 130 ALA A N 1
ATOM 1022 C CA . ALA A 1 130 ? -5.832 6.787 14.300 1.00 53.78 130 ALA A CA 1
ATOM 1023 C C . ALA A 1 130 ? -5.544 6.484 12.827 1.00 53.78 130 ALA A C 1
ATOM 1025 O O . ALA A 1 130 ? -6.432 6.017 12.109 1.00 53.78 130 ALA A O 1
ATOM 1026 N N . GLN A 1 131 ? -4.314 6.748 12.385 1.00 60.19 131 GLN A N 1
ATOM 1027 C CA . GLN A 1 131 ? -3.868 6.405 11.038 1.00 60.19 131 GLN A CA 1
ATOM 1028 C C . GLN A 1 131 ? -2.860 5.262 11.117 1.00 60.19 131 GLN A C 1
ATOM 1030 O O . GLN A 1 131 ? -1.763 5.412 11.670 1.00 60.19 131 GLN A O 1
ATOM 1035 N N . ALA A 1 132 ? -3.235 4.120 10.552 1.00 66.12 132 ALA A N 1
ATOM 1036 C CA . ALA A 1 132 ? -2.322 3.013 10.335 1.00 66.12 132 ALA A CA 1
ATOM 1037 C C . ALA A 1 132 ? -2.355 2.580 8.873 1.00 66.12 132 ALA A C 1
ATOM 1039 O O . ALA A 1 132 ? -3.335 2.803 8.154 1.00 66.12 132 ALA A O 1
ATOM 1040 N N . PHE A 1 133 ? -1.257 1.973 8.445 1.00 76.19 133 PHE A N 1
ATOM 1041 C CA . PHE A 1 133 ? -1.086 1.539 7.074 1.00 76.19 133 PHE A CA 1
ATOM 1042 C C . PHE A 1 133 ? -0.719 0.066 7.038 1.00 76.19 133 PHE A C 1
ATOM 1044 O O . PHE A 1 133 ? 0.179 -0.356 7.767 1.00 76.19 133 PHE A O 1
ATOM 1051 N N . ALA A 1 134 ? -1.384 -0.690 6.172 1.00 80.25 134 ALA A N 1
ATOM 1052 C CA . ALA A 1 134 ? -0.981 -2.031 5.772 1.00 80.25 134 ALA A CA 1
ATOM 1053 C C . ALA A 1 134 ? -0.493 -1.986 4.324 1.00 80.25 134 ALA A C 1
ATOM 1055 O O . ALA A 1 134 ? -0.950 -1.167 3.530 1.00 80.25 134 ALA A O 1
ATOM 1056 N N . HIS A 1 135 ? 0.462 -2.832 3.974 1.00 86.69 135 HIS A N 1
ATOM 1057 C CA . HIS A 1 135 ? 1.162 -2.746 2.704 1.00 86.69 135 HIS A CA 1
ATOM 1058 C C . HIS A 1 135 ? 1.404 -4.129 2.116 1.00 86.69 135 HIS A C 1
ATOM 1060 O O . HIS A 1 135 ? 1.677 -5.079 2.851 1.00 86.69 135 HIS A O 1
ATOM 1066 N N . LYS A 1 136 ? 1.362 -4.195 0.787 1.00 89.19 136 LYS A N 1
ATOM 1067 C CA . LYS A 1 136 ? 1.831 -5.294 -0.058 1.00 89.19 136 LYS A CA 1
ATOM 1068 C C . LYS A 1 136 ? 2.752 -4.694 -1.114 1.00 89.19 136 LYS A C 1
ATOM 1070 O O . LYS A 1 136 ? 2.345 -3.763 -1.806 1.00 89.19 136 LYS A O 1
ATOM 1075 N N . SER A 1 137 ? 3.973 -5.190 -1.261 1.00 89.31 137 SER A N 1
ATOM 1076 C CA . SER A 1 137 ? 4.870 -4.758 -2.337 1.00 89.31 137 SER A CA 1
ATOM 1077 C C . SER A 1 137 ? 5.038 -5.803 -3.430 1.00 89.31 137 SER A C 1
ATOM 1079 O O . SER A 1 137 ? 5.075 -7.012 -3.200 1.00 89.31 137 SER A O 1
ATOM 1081 N N . PHE A 1 138 ? 5.170 -5.289 -4.642 1.00 87.25 138 PHE A N 1
ATOM 1082 C CA . PHE A 1 138 ? 5.407 -6.001 -5.879 1.00 87.25 138 PHE A CA 1
ATOM 1083 C C . PHE A 1 138 ? 6.806 -5.646 -6.361 1.00 87.25 138 PHE A C 1
ATOM 1085 O O . PHE A 1 138 ? 7.182 -4.474 -6.464 1.00 87.25 138 PHE A O 1
ATOM 1092 N N . HIS A 1 139 ? 7.580 -6.689 -6.618 1.00 84.44 139 HIS A N 1
ATOM 1093 C CA . HIS A 1 139 ? 9.007 -6.620 -6.896 1.00 84.44 139 HIS A CA 1
ATOM 1094 C C . HIS A 1 139 ? 9.252 -6.982 -8.356 1.00 84.44 139 HIS A C 1
ATOM 1096 O O . HIS A 1 139 ? 9.999 -7.905 -8.658 1.00 84.44 139 HIS A O 1
ATOM 1102 N N . GLU A 1 140 ? 8.564 -6.275 -9.251 1.00 79.81 140 GLU A N 1
ATOM 1103 C CA . GLU A 1 140 ? 8.516 -6.593 -10.674 1.00 79.81 140 GLU A CA 1
ATOM 1104 C C . GLU A 1 140 ? 9.412 -5.635 -11.465 1.00 79.81 140 GLU A C 1
ATOM 1106 O O . GLU A 1 140 ? 9.055 -4.464 -11.628 1.00 79.81 140 GLU A O 1
ATOM 1111 N N . PRO A 1 141 ? 10.564 -6.093 -11.999 1.00 78.31 141 PRO A N 1
ATOM 1112 C CA . PRO A 1 141 ? 11.464 -5.237 -12.773 1.00 78.31 141 PRO A CA 1
ATOM 1113 C C . PRO A 1 141 ? 10.780 -4.584 -13.973 1.00 78.31 141 PRO A C 1
ATOM 1115 O O . PRO A 1 141 ? 11.133 -3.463 -14.337 1.00 78.31 141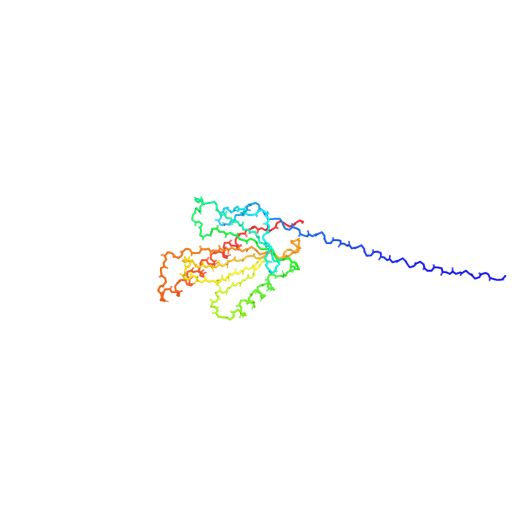 PRO A O 1
ATOM 1118 N N . ALA A 1 142 ? 9.783 -5.267 -14.552 1.00 81.12 142 ALA A N 1
ATOM 1119 C CA . ALA A 1 142 ? 8.960 -4.734 -15.627 1.00 81.12 142 ALA A CA 1
ATOM 1120 C C . ALA A 1 142 ? 8.336 -3.391 -15.231 1.00 81.12 142 ALA A C 1
ATOM 1122 O O . ALA A 1 142 ? 8.408 -2.462 -16.009 1.00 81.12 142 ALA A O 1
ATOM 1123 N N . CYS A 1 143 ? 7.868 -3.207 -13.995 1.00 75.81 143 CYS A N 1
ATOM 1124 C CA . CYS A 1 143 ? 7.260 -1.952 -13.537 1.00 75.81 143 CYS A CA 1
ATOM 1125 C C . CYS A 1 143 ? 8.238 -0.768 -13.397 1.00 75.81 143 CYS A C 1
ATOM 1127 O O . CYS A 1 143 ? 7.838 0.304 -12.939 1.00 75.81 143 CYS A O 1
ATOM 1129 N N . GLY A 1 144 ? 9.525 -0.951 -13.722 1.00 74.44 144 GLY A N 1
ATOM 1130 C CA . GLY A 1 144 ? 10.560 0.076 -13.584 1.00 74.44 144 GLY A CA 1
ATOM 1131 C C . GLY A 1 144 ? 10.852 0.466 -12.129 1.00 74.44 144 GLY A C 1
ATOM 1132 O O . GLY A 1 144 ? 11.364 1.561 -11.873 1.00 74.44 144 GLY A O 1
ATOM 1133 N N . GLY A 1 145 ? 10.484 -0.386 -11.166 1.00 76.44 145 GLY A N 1
ATOM 1134 C CA . GLY A 1 145 ? 10.498 -0.036 -9.752 1.00 76.44 145 GLY A CA 1
ATOM 1135 C C . GLY A 1 145 ? 9.956 -1.109 -8.820 1.00 76.44 145 GLY A C 1
ATOM 1136 O O . GLY A 1 145 ? 9.573 -2.201 -9.228 1.00 76.44 145 GLY A O 1
ATOM 1137 N N . VAL A 1 146 ? 9.892 -0.744 -7.540 1.00 78.75 146 VAL A N 1
ATOM 1138 C CA . VAL A 1 146 ? 9.090 -1.461 -6.543 1.00 78.75 146 VAL A CA 1
ATOM 1139 C C . VAL A 1 146 ? 7.756 -0.745 -6.433 1.00 78.75 146 VAL A C 1
ATOM 1141 O O . VAL A 1 146 ? 7.706 0.446 -6.099 1.00 78.75 146 VAL A O 1
ATOM 1144 N N . LEU A 1 147 ? 6.680 -1.468 -6.716 1.00 76.81 147 LEU A N 1
ATOM 1145 C CA . LEU A 1 147 ? 5.328 -0.964 -6.553 1.00 76.81 147 LEU A CA 1
ATOM 1146 C C . LEU A 1 147 ? 4.814 -1.409 -5.191 1.00 76.81 147 LEU A C 1
ATOM 1148 O O . LEU A 1 147 ? 4.759 -2.594 -4.893 1.00 76.81 147 LEU A O 1
ATOM 1152 N N . THR A 1 148 ? 4.444 -0.461 -4.347 1.00 79.62 148 THR A N 1
ATOM 1153 C CA . THR A 1 148 ? 3.890 -0.733 -3.026 1.00 79.62 148 THR A CA 1
ATOM 1154 C C . THR A 1 148 ? 2.429 -0.354 -3.029 1.00 79.62 148 THR A C 1
ATOM 1156 O O . THR A 1 148 ? 2.067 0.820 -3.081 1.00 79.62 148 THR A O 1
ATOM 1159 N N . TYR A 1 149 ? 1.583 -1.361 -2.915 1.00 71.00 149 TYR A N 1
ATOM 1160 C CA . TYR A 1 149 ? 0.181 -1.177 -2.632 1.00 71.00 149 TYR A CA 1
ATOM 1161 C C . TYR A 1 149 ? 0.017 -0.911 -1.140 1.00 71.00 149 TYR A C 1
ATOM 1163 O O . TYR A 1 149 ? 0.320 -1.762 -0.304 1.00 71.00 149 TYR A O 1
ATOM 1171 N N . GLN A 1 150 ? -0.388 0.308 -0.800 1.00 71.75 150 GLN A N 1
ATOM 1172 C CA . GLN A 1 150 ? -0.596 0.750 0.568 1.00 71.75 150 GLN A CA 1
ATOM 1173 C C . GLN A 1 150 ? -2.083 0.967 0.820 1.00 71.75 150 GLN A C 1
ATOM 1175 O O . GLN A 1 150 ? -2.773 1.728 0.151 1.00 71.75 150 GLN A O 1
ATOM 1180 N N . PHE A 1 151 ? -2.552 0.348 1.879 1.00 66.50 151 PHE A N 1
ATOM 1181 C CA . PHE A 1 151 ? -3.888 0.490 2.404 1.00 66.50 151 PHE A CA 1
ATOM 1182 C C . PHE A 1 151 ? -3.794 1.426 3.590 1.00 66.50 151 PHE A C 1
ATOM 1184 O O . PHE A 1 151 ? -3.075 1.142 4.548 1.00 66.50 151 PHE A O 1
ATOM 1191 N N . SER A 1 152 ? -4.471 2.568 3.509 1.00 60.84 152 SER A N 1
ATOM 1192 C CA . SER A 1 152 ? -4.587 3.489 4.632 1.00 60.84 152 SER A CA 1
ATOM 1193 C C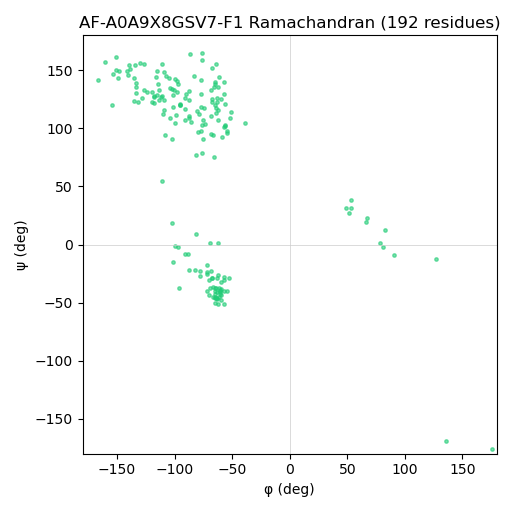 . SER A 1 152 ? -5.914 3.270 5.322 1.00 60.84 152 SER A C 1
ATOM 1195 O O . SER A 1 152 ? -6.958 3.610 4.770 1.00 60.84 152 SER A O 1
ATOM 1197 N N . VAL A 1 153 ? -5.878 2.741 6.537 1.00 53.94 153 VAL A N 1
ATOM 1198 C CA . VAL A 1 153 ? -7.086 2.596 7.336 1.00 53.94 153 VAL A CA 1
ATOM 1199 C C . VAL A 1 153 ? -7.236 3.852 8.184 1.00 53.94 153 VAL A C 1
ATOM 1201 O O . VAL A 1 153 ? -6.383 4.162 9.022 1.00 53.94 153 VAL A O 1
ATOM 1204 N N . LEU A 1 154 ? -8.312 4.597 7.940 1.00 51.16 154 LEU A N 1
ATOM 1205 C CA . LEU A 1 154 ? -8.737 5.690 8.805 1.00 51.16 154 LEU A CA 1
ATOM 1206 C C . LEU A 1 154 ? -9.710 5.115 9.830 1.00 51.16 154 LEU A C 1
ATOM 1208 O O . LEU A 1 154 ? -10.843 4.789 9.493 1.00 51.16 154 LEU A O 1
ATOM 1212 N N . TYR A 1 155 ? -9.266 4.978 11.079 1.00 51.28 155 TYR A N 1
ATOM 1213 C CA . TYR A 1 155 ? -10.115 4.473 12.158 1.00 51.28 155 TYR A CA 1
ATOM 1214 C C . TYR A 1 155 ? -10.880 5.635 12.806 1.00 51.28 155 TYR A C 1
ATOM 1216 O O . TYR A 1 155 ? -10.243 6.439 13.494 1.00 51.28 155 TYR A O 1
ATOM 1224 N N . PRO A 1 156 ? -12.215 5.751 12.647 1.00 45.53 156 PRO A N 1
ATOM 1225 C CA . PRO A 1 156 ? -12.989 6.775 13.338 1.00 45.53 156 PRO A CA 1
ATOM 1226 C C . PRO A 1 156 ? -13.011 6.488 14.844 1.00 45.53 156 PRO A C 1
ATOM 1228 O O . PRO A 1 156 ? -13.653 5.549 15.319 1.00 45.53 156 PRO A O 1
ATOM 1231 N N . MET A 1 157 ? -12.328 7.322 15.624 1.00 43.53 157 MET A N 1
ATOM 1232 C CA . MET A 1 157 ? -12.330 7.260 17.082 1.00 43.53 157 MET A CA 1
ATOM 1233 C C . MET A 1 157 ? -13.589 7.956 17.602 1.00 43.53 157 MET A C 1
ATOM 1235 O O . MET A 1 157 ? -13.531 9.063 18.129 1.00 43.53 157 MET A O 1
ATOM 1239 N N . LYS A 1 158 ? -14.752 7.296 17.529 1.00 41.59 158 LYS A N 1
ATOM 1240 C CA . LYS A 1 158 ? -15.962 7.758 18.251 1.00 41.59 158 LYS A CA 1
ATOM 1241 C C . LYS A 1 158 ? -15.787 7.776 19.786 1.00 41.59 158 LYS A C 1
ATOM 1243 O O . LYS A 1 158 ? -16.732 8.088 20.502 1.00 41.59 158 LYS A O 1
ATOM 1248 N N . TRP A 1 159 ? -14.612 7.410 20.302 1.00 44.28 159 TRP A N 1
ATOM 1249 C CA . TRP A 1 159 ? -14.347 7.179 21.716 1.00 44.28 159 TRP A CA 1
ATOM 1250 C C . TRP A 1 159 ? -13.257 8.121 22.233 1.00 44.28 159 TRP A C 1
ATOM 1252 O O . TRP A 1 159 ? -12.142 8.172 21.715 1.00 44.28 159 TRP A O 1
ATOM 1262 N N . THR A 1 160 ? -13.602 8.889 23.265 1.00 45.50 160 THR A N 1
ATOM 1263 C CA . THR A 1 160 ? -12.726 9.857 23.929 1.00 45.50 160 THR A CA 1
ATOM 1264 C C . THR A 1 160 ? -11.595 9.133 24.669 1.00 45.50 160 THR A C 1
ATOM 1266 O O . THR A 1 160 ? -11.872 8.327 25.560 1.00 45.50 160 THR A O 1
ATOM 1269 N N . PRO A 1 161 ? -10.314 9.419 24.374 1.00 49.47 161 PRO A N 1
ATOM 1270 C CA . PRO A 1 161 ? -9.210 8.702 24.993 1.00 49.47 161 PRO A CA 1
ATOM 1271 C C . PRO A 1 161 ? -8.996 9.185 26.433 1.00 49.47 161 PRO A C 1
ATOM 1273 O O . PRO A 1 161 ? -8.400 10.234 26.670 1.00 49.47 161 PRO A O 1
ATOM 1276 N N . LYS A 1 162 ? -9.443 8.396 27.416 1.00 48.75 162 LYS A N 1
ATOM 1277 C CA . LYS A 1 162 ? -8.840 8.410 28.760 1.00 48.75 162 LYS A CA 1
ATOM 1278 C C . LYS A 1 162 ? -7.530 7.620 28.692 1.00 48.75 162 LYS A C 1
ATOM 1280 O O . LYS A 1 162 ? -7.485 6.596 28.020 1.00 48.75 162 LYS A O 1
ATOM 1285 N N . GLU A 1 163 ? -6.472 8.052 29.380 1.00 48.59 163 GLU A N 1
ATOM 1286 C CA . GLU A 1 163 ? -5.130 7.430 29.299 1.00 48.59 163 GLU A CA 1
ATOM 1287 C C . GLU A 1 163 ? -5.117 5.909 29.540 1.00 48.59 163 GLU A C 1
ATOM 1289 O O . GLU A 1 163 ? -4.318 5.198 28.936 1.00 48.59 163 GLU A O 1
ATOM 1294 N N . GLN A 1 164 ? -6.055 5.387 30.334 1.00 46.59 164 GLN A N 1
ATOM 1295 C CA . GLN A 1 164 ? -6.220 3.950 30.587 1.00 46.59 164 GLN A CA 1
ATOM 1296 C C . GLN A 1 164 ? -6.783 3.149 29.393 1.00 46.59 164 GLN A C 1
ATOM 1298 O O . GLN A 1 164 ? -6.631 1.934 29.357 1.00 46.59 164 GLN A O 1
ATOM 1303 N N . GLN A 1 165 ? -7.399 3.796 28.398 1.00 52.97 165 GLN A N 1
ATOM 1304 C CA . GLN A 1 165 ? -7.977 3.142 27.212 1.00 52.97 165 GLN A CA 1
ATOM 1305 C C . GLN A 1 165 ? -6.986 3.030 26.038 1.00 52.97 165 GLN A C 1
ATOM 1307 O O . GLN A 1 165 ? -7.275 2.362 25.049 1.00 52.97 165 GLN A O 1
ATOM 1312 N N . VAL A 1 166 ? -5.803 3.652 26.138 1.00 56.47 166 VAL A N 1
ATOM 1313 C CA . VAL A 1 166 ? -4.811 3.703 25.048 1.00 56.47 166 VAL A CA 1
ATOM 1314 C C . VAL A 1 166 ? -4.218 2.323 24.738 1.00 56.47 166 VAL A C 1
ATOM 1316 O O . VAL A 1 166 ? -3.990 2.022 23.574 1.00 56.47 166 VAL A O 1
ATOM 1319 N N . ALA A 1 167 ? -4.001 1.467 25.742 1.00 59.12 167 ALA A N 1
ATOM 1320 C CA . ALA A 1 167 ? -3.487 0.112 25.511 1.00 59.12 167 ALA A CA 1
ATOM 1321 C C . ALA A 1 167 ? -4.486 -0.750 24.716 1.00 59.12 167 ALA A C 1
ATOM 1323 O O . ALA A 1 167 ? -4.133 -1.273 23.665 1.00 59.12 167 ALA A O 1
ATOM 1324 N N . GLY A 1 168 ? -5.757 -0.791 25.140 1.00 61.25 168 GLY A N 1
ATOM 1325 C CA . GLY A 1 168 ? -6.807 -1.518 24.414 1.00 61.25 168 GLY A CA 1
ATOM 1326 C C . GLY A 1 168 ? -7.075 -0.967 23.008 1.00 61.25 168 GLY A C 1
ATOM 1327 O O . GLY A 1 168 ? -7.424 -1.719 22.103 1.00 61.25 168 GLY A O 1
ATOM 1328 N N . LEU A 1 169 ? -6.853 0.334 22.792 1.00 64.75 169 LEU A N 1
ATOM 1329 C CA . LEU A 1 169 ? -6.904 0.937 21.461 1.00 64.75 169 LEU A CA 1
ATOM 1330 C C . LEU A 1 169 ? -5.773 0.435 20.554 1.00 64.75 169 LEU A C 1
ATOM 1332 O O . LEU A 1 169 ? -6.017 0.125 19.392 1.00 64.75 169 LEU A O 1
ATOM 1336 N N . LEU A 1 170 ? -4.541 0.363 21.062 1.00 69.06 170 LEU A N 1
ATOM 1337 C CA . LEU A 1 170 ? -3.401 -0.139 20.290 1.00 69.06 170 LEU A CA 1
ATOM 1338 C C . LEU A 1 170 ? -3.581 -1.614 19.918 1.00 69.06 170 LEU A C 1
ATOM 1340 O O . LEU A 1 170 ? -3.248 -1.995 18.795 1.00 69.06 170 LEU A O 1
ATOM 1344 N N . ASP A 1 171 ? -4.158 -2.414 20.814 1.00 70.88 171 ASP A N 1
ATOM 1345 C CA . ASP A 1 171 ? -4.504 -3.810 20.536 1.00 70.88 171 ASP A CA 1
ATOM 1346 C C . ASP A 1 171 ? -5.576 -3.908 19.442 1.00 70.88 171 ASP A C 1
ATOM 1348 O O . ASP A 1 171 ? -5.403 -4.656 18.481 1.00 70.88 171 ASP A O 1
ATOM 1352 N N . ALA A 1 172 ? -6.636 -3.094 19.516 1.00 69.44 172 ALA A N 1
ATOM 1353 C CA . ALA A 1 172 ? -7.677 -3.048 18.489 1.00 69.44 172 ALA A CA 1
ATOM 1354 C C . ALA A 1 172 ? -7.124 -2.627 17.117 1.00 69.44 172 ALA A C 1
ATOM 1356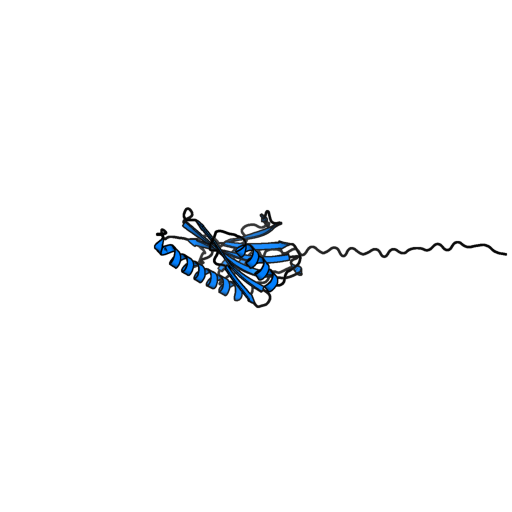 O O . ALA A 1 172 ? -7.398 -3.278 16.111 1.00 69.44 172 ALA A O 1
ATOM 1357 N N . VAL A 1 173 ? -6.286 -1.587 17.068 1.00 69.50 173 VAL A N 1
ATOM 1358 C CA . VAL A 1 173 ? -5.643 -1.141 15.821 1.00 69.50 173 VAL A CA 1
ATOM 1359 C C . VAL A 1 173 ? -4.688 -2.206 15.278 1.00 69.50 173 VAL A C 1
ATOM 1361 O O . VAL A 1 173 ? -4.627 -2.422 14.070 1.00 69.50 173 VAL A O 1
ATOM 1364 N N . THR A 1 174 ? -3.967 -2.911 16.152 1.00 73.56 174 THR A N 1
ATOM 1365 C CA . THR A 1 174 ? -3.106 -4.032 15.752 1.00 73.56 174 THR A CA 1
ATOM 1366 C C . THR A 1 174 ? -3.932 -5.169 15.148 1.00 73.56 174 THR A C 1
ATOM 1368 O O . THR A 1 174 ? -3.593 -5.654 14.071 1.00 73.56 174 THR A O 1
ATOM 1371 N N . MET A 1 175 ? -5.042 -5.557 15.786 1.00 73.06 175 MET A N 1
ATOM 1372 C CA . MET A 1 175 ? -5.946 -6.593 15.275 1.00 73.06 175 MET A CA 1
ATOM 1373 C C . MET A 1 175 ? -6.537 -6.234 13.908 1.00 73.06 175 MET A C 1
ATOM 1375 O O . MET A 1 175 ? -6.601 -7.087 13.022 1.00 73.06 175 MET A O 1
ATOM 1379 N N . GLU A 1 176 ? -6.961 -4.986 13.716 1.00 71.25 176 GLU A N 1
ATOM 1380 C CA . GLU A 1 176 ? -7.504 -4.542 12.431 1.00 71.25 176 GLU A CA 1
ATOM 1381 C C . GLU A 1 176 ? -6.423 -4.468 11.344 1.00 71.25 176 GLU A C 1
ATOM 1383 O O . GLU A 1 176 ? -6.659 -4.888 10.212 1.00 71.25 176 GLU A O 1
ATOM 1388 N N . ASN A 1 177 ? -5.200 -4.051 11.676 1.00 74.81 177 ASN A N 1
ATOM 1389 C CA . ASN A 1 177 ? -4.091 -4.081 10.721 1.00 74.81 177 ASN A CA 1
ATOM 1390 C C . ASN A 1 177 ? -3.711 -5.508 10.310 1.00 74.81 177 ASN A C 1
ATOM 1392 O O . ASN A 1 177 ? -3.473 -5.749 9.129 1.00 74.81 177 ASN A O 1
ATOM 1396 N N . GLU A 1 178 ? -3.701 -6.462 11.242 1.00 77.62 178 GLU A N 1
ATOM 1397 C CA . GLU A 1 178 ? -3.524 -7.885 10.921 1.00 77.62 178 GLU A CA 1
ATOM 1398 C C . GLU A 1 178 ? -4.651 -8.395 10.013 1.00 77.62 178 GLU A C 1
ATOM 1400 O O . GLU A 1 178 ? -4.402 -9.148 9.070 1.00 77.62 178 GLU A O 1
ATOM 1405 N N . ARG A 1 179 ? -5.894 -7.933 10.215 1.00 76.56 179 ARG A N 1
ATOM 1406 C CA . ARG A 1 179 ? -7.010 -8.244 9.311 1.00 76.56 179 ARG A CA 1
ATOM 1407 C C . ARG A 1 179 ? -6.803 -7.645 7.914 1.00 76.56 179 ARG A C 1
ATOM 1409 O O . ARG A 1 179 ? -7.058 -8.352 6.938 1.00 76.56 179 ARG A O 1
ATOM 1416 N N . ALA A 1 180 ? -6.325 -6.401 7.796 1.00 75.50 180 ALA A N 1
ATOM 1417 C CA . ALA A 1 180 ? -5.945 -5.801 6.505 1.00 75.50 180 ALA A CA 1
ATOM 1418 C C . ALA A 1 180 ? -4.843 -6.604 5.829 1.00 75.50 180 ALA A C 1
ATOM 1420 O O . ALA A 1 180 ? -4.954 -6.928 4.652 1.00 75.50 180 ALA A O 1
ATOM 1421 N N . LEU A 1 181 ? -3.791 -6.942 6.572 1.00 80.62 181 LEU A N 1
ATOM 1422 C CA . LEU A 1 181 ? -2.661 -7.703 6.060 1.00 80.62 181 LEU A CA 1
ATOM 1423 C C . LEU A 1 181 ? -3.115 -9.080 5.550 1.00 80.62 181 LEU A C 1
ATOM 1425 O O . LEU A 1 181 ? -2.757 -9.496 4.454 1.00 80.62 181 LEU A O 1
ATOM 1429 N N . ALA A 1 182 ? -3.992 -9.757 6.293 1.00 82.81 182 ALA A N 1
ATOM 1430 C CA . ALA A 1 182 ? -4.588 -11.020 5.869 1.00 82.81 182 ALA A CA 1
ATOM 1431 C C . ALA A 1 182 ? -5.546 -10.868 4.672 1.00 82.81 182 ALA A C 1
ATOM 1433 O O . ALA A 1 182 ? -5.749 -11.817 3.912 1.00 82.81 182 ALA A O 1
ATOM 1434 N N . ALA A 1 183 ? -6.193 -9.712 4.498 1.00 79.25 183 ALA A N 1
ATOM 1435 C CA . ALA A 1 183 ? -6.953 -9.411 3.284 1.00 79.25 183 ALA A CA 1
ATOM 1436 C C . ALA A 1 183 ? -6.010 -9.209 2.088 1.00 79.25 183 ALA A C 1
ATOM 1438 O O . ALA A 1 183 ? -6.245 -9.794 1.037 1.00 79.25 183 ALA A O 1
ATOM 1439 N N . LEU A 1 184 ? -4.909 -8.485 2.286 1.00 81.12 184 LEU A N 1
ATOM 1440 C CA . LEU A 1 184 ? -3.856 -8.238 1.302 1.00 81.12 184 LEU A CA 1
ATOM 1441 C C . LEU A 1 184 ? -3.158 -9.502 0.803 1.00 81.12 184 LEU A C 1
ATOM 1443 O O . LEU A 1 184 ? -2.848 -9.622 -0.376 1.00 81.12 184 LEU A O 1
ATOM 1447 N N . GLU A 1 185 ? -2.914 -10.456 1.693 1.00 85.19 185 GLU A N 1
ATOM 1448 C CA . GLU A 1 185 ? -2.303 -11.740 1.332 1.00 85.19 185 GLU A CA 1
ATOM 1449 C C . GLU A 1 185 ? -3.240 -12.655 0.548 1.00 85.19 185 GLU A C 1
ATOM 1451 O O . GLU A 1 185 ? -2.789 -13.531 -0.188 1.00 85.19 185 GLU A O 1
ATOM 1456 N N . ARG A 1 186 ? -4.552 -12.477 0.721 1.00 85.25 186 ARG A N 1
ATOM 1457 C CA . ARG A 1 186 ? -5.570 -13.192 -0.058 1.00 85.25 186 ARG A CA 1
ATOM 1458 C C . ARG A 1 186 ? -5.904 -12.477 -1.359 1.00 85.25 186 ARG A C 1
ATOM 1460 O O . ARG A 1 186 ? -6.416 -13.124 -2.273 1.00 85.25 186 ARG A O 1
ATOM 1467 N N . ASP A 1 187 ? -5.635 -11.177 -1.425 1.00 82.38 187 ASP A N 1
ATOM 1468 C CA . ASP A 1 187 ? -5.807 -10.377 -2.622 1.00 82.38 187 ASP A CA 1
ATOM 1469 C C . ASP A 1 187 ? -4.877 -10.871 -3.735 1.00 82.38 187 ASP A C 1
ATOM 1471 O O . ASP A 1 187 ? -3.656 -10.999 -3.581 1.00 82.38 187 ASP A O 1
ATOM 1475 N N . ARG A 1 188 ? -5.496 -11.161 -4.876 1.00 83.44 188 ARG A N 1
ATOM 1476 C CA . ARG A 1 188 ? -4.839 -11.723 -6.055 1.00 83.44 188 ARG A CA 1
ATOM 1477 C C . ARG A 1 188 ? -4.470 -10.666 -7.077 1.00 83.44 188 ARG A C 1
ATOM 1479 O O . ARG A 1 188 ? -3.885 -11.029 -8.096 1.00 83.44 188 ARG A O 1
ATOM 1486 N N . TRP A 1 189 ? -4.805 -9.402 -6.834 1.00 85.12 189 TRP A N 1
ATOM 1487 C CA . TRP A 1 189 ? -4.398 -8.335 -7.725 1.00 85.12 189 TRP A CA 1
ATOM 1488 C C . TRP A 1 189 ? -2.868 -8.302 -7.870 1.00 85.12 189 TRP A C 1
ATOM 1490 O O . TRP A 1 189 ? -2.118 -8.515 -6.906 1.00 85.12 189 TRP A O 1
ATOM 1500 N N . GLN A 1 190 ? -2.432 -8.065 -9.105 1.00 84.19 190 GLN A N 1
ATOM 1501 C CA . GLN A 1 190 ? -1.045 -7.934 -9.536 1.00 84.19 190 GLN A CA 1
ATOM 1502 C C . GLN A 1 190 ? -0.958 -6.719 -10.472 1.00 84.19 190 GLN A C 1
ATOM 1504 O O . GLN A 1 190 ? -1.898 -6.494 -11.243 1.00 84.19 190 GLN A O 1
ATOM 1509 N N . PRO A 1 191 ? 0.130 -5.933 -10.430 1.00 82.69 191 PRO A N 1
ATOM 1510 C CA . PRO A 1 191 ? 0.305 -4.814 -11.341 1.00 82.69 191 PRO A CA 1
ATOM 1511 C C . PRO A 1 191 ? 0.515 -5.319 -12.775 1.00 82.69 191 PRO A C 1
ATOM 1513 O O . PRO A 1 191 ? 1.325 -6.212 -13.015 1.00 82.69 191 PRO A O 1
ATOM 1516 N N . ASP A 1 192 ? -0.201 -4.727 -13.732 1.00 84.44 192 ASP A N 1
ATOM 1517 C CA . ASP A 1 192 ? 0.057 -4.919 -15.161 1.00 84.44 192 ASP A CA 1
ATOM 1518 C C . ASP A 1 192 ? 1.109 -3.893 -15.595 1.00 84.44 192 ASP A C 1
ATOM 1520 O O . ASP A 1 192 ? 0.851 -2.687 -15.616 1.00 84.44 192 ASP A O 1
ATOM 1524 N N . CYS A 1 193 ? 2.320 -4.369 -15.867 1.00 80.75 193 CYS A N 1
ATOM 1525 C CA . CYS A 1 193 ? 3.452 -3.541 -16.264 1.00 80.75 193 CYS A CA 1
ATOM 1526 C C . CYS A 1 193 ? 3.894 -3.953 -17.665 1.00 80.75 193 CYS A C 1
ATOM 1528 O O . CYS A 1 193 ? 4.217 -5.120 -17.897 1.00 80.75 193 CYS A O 1
ATOM 1530 N N . ARG A 1 194 ? 3.872 -2.994 -18.594 1.00 71.62 194 ARG A N 1
ATOM 1531 C CA . ARG A 1 194 ? 4.152 -3.189 -20.023 1.00 71.62 194 ARG A CA 1
ATOM 1532 C C . ARG A 1 194 ? 5.234 -2.244 -20.516 1.00 71.62 194 ARG A C 1
ATOM 1534 O O . ARG A 1 194 ? 5.408 -1.168 -19.894 1.00 71.62 194 ARG A O 1
#

Solvent-accessible surface area (backbone atoms only — not comparable to full-atom values): 11412 Å² total; per-residue (Å²): 141,81,86,87,76,84,82,80,82,80,80,77,73,78,77,76,75,76,76,71,73,76,72,33,50,62,63,83,65,70,59,48,76,56,96,93,41,70,23,38,53,73,46,98,62,66,48,76,46,95,88,66,27,35,37,37,47,24,31,52,61,90,91,64,52,89,84,55,71,52,62,41,38,34,43,34,38,41,73,47,80,44,53,56,28,64,58,44,50,52,54,54,51,50,54,62,70,65,53,82,88,61,95,53,59,66,54,71,52,66,55,98,74,22,24,35,36,35,39,46,78,48,75,43,83,88,70,43,32,38,41,34,37,24,35,42,35,43,53,42,60,55,38,35,8,34,36,34,43,33,38,43,36,60,43,78,44,91,62,85,84,51,84,86,50,53,63,64,47,53,52,52,52,50,55,50,41,51,50,48,42,57,46,57,73,68,51,79,83,74,89,69,47,94

Organism: NCBI:txid1675792

Nearest PDB structures (foldseek):
  7uql-assembly1_B  TM=4.534E-01  e=1.012E-01  Papaver somniferum
  8qhh-assembly1_A  TM=2.963E-01  e=1.369E-02  Actinidia deliciosa
  7uqn-assembly1_A-2  TM=2.910E-01  e=4.857E-01  Papaver somniferum
  7uqo-assembly1_A-2  TM=2.939E-01  e=6.031E-01  Papaver somniferum
  6ka2-assembly1_A  TM=3.454E-01  e=2.597E+00  Papaver somniferum